Protein AF-A0A1I0B4C1-F1 (afdb_monomer)

Sequence (192 aa):
MSHQWLRAEYLKNSILGYNSIEDYTYQIIWFAFDIHGEHIRSQEDYNRILKLCNYRNLNKMLEKNKEAKELKDIIDTYRFSNEIIYLRDTLANNLKHRGNLRFYGLERPKAGYGEKNELGELVFDSKWIQPVTVDIDETITKLANIHKKALKFVNDVINYIDFFNQFDQEALEDGDLKPTFTKFHKKLNFYK

pLDDT: mean 84.93, std 15.39, range [41.12, 97.88]

Solvent-accessible surface area (backbone atoms only — not comparable to full-atom values): 11501 Å² total; per-residue (Å²): 114,71,67,63,54,51,53,50,53,56,48,52,53,48,46,50,53,61,59,45,49,60,59,54,50,49,47,53,54,38,61,71,50,51,71,76,80,66,86,74,84,48,73,67,47,45,55,57,53,52,72,58,66,42,70,71,54,50,50,59,54,35,72,74,32,79,87,34,47,66,60,47,51,53,49,49,60,50,60,70,28,70,66,46,41,42,44,44,69,52,51,37,41,23,40,72,76,44,72,32,71,38,38,72,92,76,56,80,87,72,86,80,53,72,43,58,48,97,87,66,49,80,76,42,51,44,71,80,61,54,46,58,73,41,52,68,68,63,49,50,54,52,47,57,52,45,49,57,51,50,53,50,46,54,48,54,49,41,60,71,57,40,56,75,76,28,59,49,80,70,80,57,100,68,92,67,88,65,87,50,80,47,79,56,88,70,73,68,72,86,84,121

Mean predicted aligned error: 8.92 Å

Structure (mmCIF, N/CA/C/O backbone):
data_AF-A0A1I0B4C1-F1
#
_entry.id   AF-A0A1I0B4C1-F1
#
loop_
_atom_site.group_PDB
_atom_site.id
_atom_site.type_symbol
_atom_site.label_atom_id
_atom_site.label_alt_id
_atom_site.label_comp_id
_atom_site.label_asym_id
_atom_site.label_entity_id
_atom_site.label_seq_id
_atom_site.pdbx_PDB_ins_code
_atom_site.Cartn_x
_atom_site.Cartn_y
_atom_site.Cartn_z
_atom_site.occupancy
_atom_site.B_iso_or_equiv
_atom_site.auth_seq_id
_atom_site.auth_comp_id
_atom_site.auth_asym_id
_atom_site.auth_atom_id
_atom_site.pdbx_PDB_model_num
ATOM 1 N N . MET A 1 1 ? 15.440 10.160 -25.667 1.00 56.66 1 MET A N 1
ATOM 2 C CA . MET A 1 1 ? 15.897 9.662 -24.348 1.00 56.66 1 MET A CA 1
ATOM 3 C C . MET A 1 1 ? 15.338 10.467 -23.172 1.00 56.66 1 MET A C 1
ATOM 5 O O . MET A 1 1 ? 14.857 9.836 -22.243 1.00 56.66 1 MET A O 1
ATOM 9 N N . SER A 1 2 ? 15.303 11.809 -23.206 1.00 72.12 2 SER A N 1
ATOM 10 C CA . SER A 1 2 ? 14.800 12.634 -22.083 1.00 72.12 2 SER A CA 1
ATOM 11 C C . SER A 1 2 ? 13.345 12.348 -21.669 1.00 72.12 2 SER A C 1
ATOM 13 O O . SER A 1 2 ? 13.061 12.227 -20.483 1.00 72.12 2 SER A O 1
ATOM 15 N N . HIS A 1 3 ? 12.430 12.172 -22.630 1.00 82.19 3 HIS A N 1
ATOM 16 C CA . HIS A 1 3 ? 11.003 11.982 -22.333 1.00 82.19 3 HIS A CA 1
ATOM 17 C C . HIS A 1 3 ? 10.690 10.645 -21.637 1.00 82.19 3 HIS A C 1
ATOM 19 O O . HIS A 1 3 ? 9.908 10.604 -20.695 1.00 82.19 3 HIS A O 1
ATOM 25 N N . GLN A 1 4 ? 11.311 9.539 -22.063 1.00 83.56 4 GLN A N 1
ATOM 26 C CA . GLN A 1 4 ? 11.079 8.227 -21.441 1.00 83.56 4 GLN A CA 1
ATOM 27 C C . GLN A 1 4 ? 11.673 8.141 -20.033 1.00 83.56 4 GLN A C 1
ATOM 29 O O . GLN A 1 4 ? 11.044 7.576 -19.145 1.00 83.56 4 GLN A O 1
ATOM 34 N N . TRP A 1 5 ? 12.847 8.740 -19.820 1.00 88.31 5 TRP A N 1
ATOM 35 C CA . TRP A 1 5 ? 13.440 8.824 -18.490 1.00 88.31 5 TRP A CA 1
ATOM 36 C C . TRP A 1 5 ? 12.549 9.625 -17.533 1.00 88.31 5 TRP A C 1
ATOM 38 O O . TRP A 1 5 ? 12.242 9.162 -16.440 1.00 88.31 5 TRP A O 1
ATOM 48 N N . LEU A 1 6 ? 12.029 10.771 -17.981 1.00 91.31 6 LEU A N 1
ATOM 49 C CA . LEU A 1 6 ? 11.115 11.581 -17.178 1.00 91.31 6 LEU A CA 1
ATOM 50 C C . LEU A 1 6 ? 9.821 10.821 -16.826 1.00 91.31 6 LEU A C 1
ATOM 52 O O . LEU A 1 6 ? 9.374 10.860 -15.682 1.00 91.31 6 LEU A O 1
ATOM 56 N N . ARG A 1 7 ? 9.246 10.074 -17.781 1.00 92.44 7 ARG A N 1
ATOM 57 C CA . ARG A 1 7 ? 8.098 9.183 -17.522 1.00 92.44 7 ARG A CA 1
ATOM 58 C C . ARG A 1 7 ? 8.415 8.146 -16.444 1.00 92.44 7 ARG A C 1
ATOM 60 O O . ARG A 1 7 ? 7.572 7.899 -15.587 1.00 92.44 7 ARG A O 1
ATOM 67 N N . ALA A 1 8 ? 9.612 7.560 -16.475 1.00 91.81 8 ALA A N 1
ATOM 68 C CA . ALA A 1 8 ? 10.049 6.595 -15.475 1.00 91.81 8 ALA A CA 1
ATOM 69 C C . ALA A 1 8 ? 10.153 7.226 -14.076 1.00 91.81 8 ALA A C 1
ATOM 71 O O . ALA A 1 8 ? 9.674 6.633 -13.115 1.00 91.81 8 ALA A O 1
ATOM 72 N N . GLU A 1 9 ? 10.690 8.442 -13.944 1.00 92.31 9 GLU A N 1
ATOM 73 C CA . GLU A 1 9 ? 10.751 9.135 -12.648 1.00 92.31 9 GLU A CA 1
ATOM 74 C C . GLU A 1 9 ? 9.360 9.480 -12.093 1.00 92.31 9 GLU A C 1
ATOM 76 O O . GLU A 1 9 ? 9.070 9.205 -10.926 1.00 92.31 9 GLU A O 1
ATOM 81 N N . TYR A 1 10 ? 8.446 9.991 -12.928 1.00 94.56 10 TYR A N 1
ATOM 82 C CA . TYR A 1 10 ? 7.054 10.201 -12.507 1.00 94.56 10 TYR A CA 1
ATOM 83 C C . TYR A 1 10 ? 6.371 8.896 -12.091 1.00 94.56 10 TYR A C 1
ATOM 85 O O . TYR A 1 10 ? 5.597 8.874 -11.128 1.00 94.56 10 TYR A O 1
ATOM 93 N N . LEU A 1 11 ? 6.677 7.797 -12.781 1.00 95.44 11 LEU A N 1
ATOM 94 C CA . LEU A 1 11 ? 6.159 6.481 -12.447 1.00 95.44 11 LEU A CA 1
ATOM 95 C C . LEU A 1 11 ? 6.672 6.001 -11.081 1.00 95.44 11 LEU A C 1
ATOM 97 O O . LEU A 1 11 ? 5.871 5.542 -10.271 1.00 95.44 11 LEU A O 1
ATOM 101 N N . LYS A 1 12 ? 7.966 6.168 -10.775 1.00 95.00 12 LYS A N 1
ATOM 102 C CA . LYS A 1 12 ? 8.531 5.854 -9.447 1.00 95.00 12 LYS A CA 1
ATOM 103 C C . LYS A 1 12 ? 7.852 6.651 -8.339 1.00 95.00 12 LYS A C 1
ATOM 105 O O . LYS A 1 12 ? 7.441 6.072 -7.336 1.00 95.00 12 LYS A O 1
ATOM 110 N N . ASN A 1 13 ? 7.677 7.956 -8.539 1.00 94.50 13 ASN A N 1
ATOM 111 C CA . ASN A 1 13 ? 6.979 8.809 -7.577 1.00 94.50 13 ASN A CA 1
ATOM 112 C C . ASN A 1 13 ? 5.532 8.355 -7.368 1.00 94.50 13 ASN A C 1
ATOM 114 O O . ASN A 1 13 ? 5.063 8.290 -6.235 1.00 94.50 13 ASN A O 1
ATOM 118 N N . SER A 1 14 ? 4.849 7.965 -8.446 1.00 96.56 14 SER A N 1
ATOM 119 C CA . SER A 1 14 ? 3.491 7.422 -8.367 1.00 96.56 14 SER A CA 1
ATOM 120 C C . SER A 1 14 ? 3.451 6.117 -7.568 1.00 96.56 14 SER A C 1
ATOM 122 O O . SER A 1 14 ? 2.589 5.960 -6.710 1.00 96.56 14 SER A O 1
ATOM 124 N N . ILE A 1 15 ? 4.404 5.203 -7.784 1.00 97.12 15 ILE A N 1
ATOM 125 C CA . ILE A 1 15 ? 4.533 3.951 -7.016 1.00 97.12 15 ILE A CA 1
ATOM 126 C C . ILE A 1 15 ? 4.673 4.245 -5.520 1.00 97.12 15 ILE A C 1
ATOM 128 O O . ILE A 1 15 ? 3.972 3.641 -4.711 1.00 97.12 15 ILE A O 1
ATOM 132 N N . LEU A 1 16 ? 5.555 5.178 -5.150 1.00 95.38 16 LEU A N 1
ATOM 133 C CA . LEU A 1 16 ? 5.749 5.567 -3.754 1.00 95.38 16 LEU A CA 1
ATOM 134 C C . LEU A 1 16 ? 4.484 6.200 -3.166 1.00 95.38 16 LEU A C 1
ATOM 136 O O . LEU A 1 16 ? 4.074 5.814 -2.076 1.00 95.38 16 LEU A O 1
ATOM 140 N N . GLY A 1 17 ? 3.834 7.101 -3.907 1.00 95.94 17 GLY A N 1
ATOM 141 C CA . GLY A 1 17 ? 2.581 7.731 -3.493 1.00 95.94 17 GLY A CA 1
ATOM 142 C C . GLY A 1 17 ? 1.476 6.710 -3.226 1.00 95.94 17 GLY A C 1
ATOM 143 O O . GLY A 1 17 ? 0.895 6.709 -2.144 1.00 95.94 17 GLY A O 1
ATOM 144 N N . TYR A 1 18 ? 1.236 5.786 -4.163 1.00 97.50 18 TYR A N 1
ATOM 145 C CA . TYR A 1 18 ? 0.243 4.723 -3.979 1.00 97.50 18 TYR A CA 1
ATOM 146 C C . TYR A 1 18 ? 0.606 3.772 -2.837 1.00 97.50 18 TYR A C 1
ATOM 148 O O . TYR A 1 18 ? -0.283 3.347 -2.103 1.00 97.50 18 TYR A O 1
ATOM 156 N N . ASN A 1 19 ? 1.893 3.461 -2.645 1.00 96.31 19 ASN A N 1
ATOM 157 C CA . ASN A 1 19 ? 2.324 2.627 -1.525 1.00 96.31 19 ASN A CA 1
ATOM 158 C C . ASN A 1 19 ? 2.025 3.291 -0.169 1.00 96.31 19 ASN A C 1
ATOM 160 O O . ASN A 1 19 ? 1.744 2.586 0.793 1.00 96.31 19 ASN A O 1
ATOM 164 N N . SER A 1 20 ? 2.090 4.620 -0.081 1.00 95.50 20 SER A N 1
ATOM 165 C CA . SER A 1 20 ? 1.845 5.357 1.166 1.00 95.50 20 SER A CA 1
ATOM 166 C C . SER A 1 20 ? 0.363 5.480 1.539 1.00 95.50 20 SER A C 1
ATOM 168 O O . SER A 1 20 ? 0.060 5.736 2.701 1.00 95.50 20 SER A O 1
ATOM 170 N N . ILE A 1 21 ? -0.572 5.280 0.597 1.00 96.81 21 ILE A N 1
ATOM 171 C CA . ILE A 1 21 ? -2.021 5.384 0.870 1.00 96.81 21 ILE A CA 1
ATOM 172 C C . ILE A 1 21 ? -2.447 4.424 1.981 1.00 96.81 21 ILE A C 1
ATOM 174 O O . ILE A 1 21 ? -3.252 4.790 2.836 1.00 96.81 21 ILE A O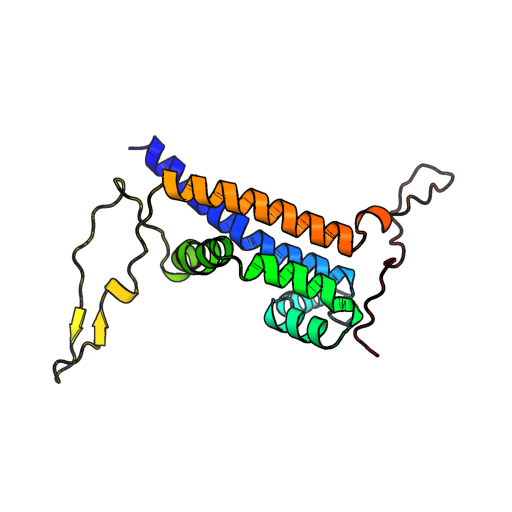 1
ATOM 178 N N . GLU A 1 22 ? -1.907 3.204 1.977 1.00 95.06 22 GLU A N 1
ATOM 179 C CA . GLU A 1 22 ? -2.223 2.199 2.990 1.00 95.06 22 GLU A CA 1
ATOM 180 C C . GLU A 1 22 ? -1.847 2.696 4.395 1.00 95.06 22 GLU A C 1
ATOM 182 O O . GL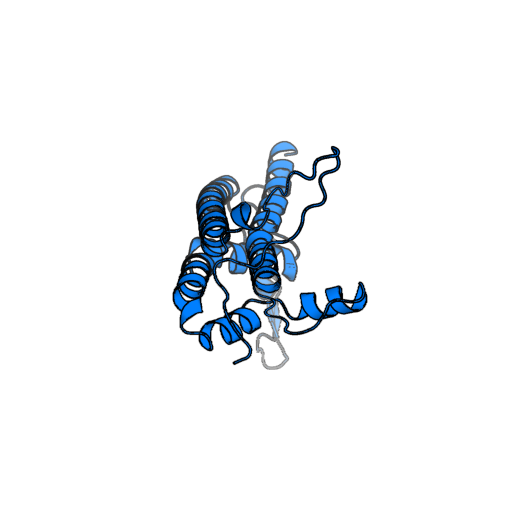U A 1 22 ? -2.687 2.698 5.295 1.00 95.06 22 GLU A O 1
ATOM 187 N N . ASP A 1 23 ? -0.622 3.201 4.555 1.00 94.56 23 ASP A N 1
ATOM 188 C CA . ASP A 1 23 ? -0.120 3.712 5.832 1.00 94.56 23 ASP A CA 1
ATOM 189 C C . ASP A 1 23 ? -0.929 4.923 6.318 1.00 94.56 23 ASP A C 1
ATOM 191 O O . ASP A 1 23 ? -1.296 4.987 7.492 1.00 94.56 23 ASP A O 1
ATOM 195 N N . TYR A 1 24 ? -1.270 5.861 5.427 1.00 95.50 24 TYR A N 1
ATOM 196 C CA . TYR A 1 24 ? -2.119 7.003 5.783 1.00 95.50 24 TYR A CA 1
ATOM 197 C C . TYR A 1 24 ? -3.526 6.573 6.193 1.00 95.50 24 TYR A C 1
ATOM 199 O O . TYR A 1 24 ? -4.076 7.098 7.159 1.00 95.50 24 TYR A O 1
ATOM 207 N N . THR A 1 25 ? -4.097 5.580 5.513 1.00 96.00 25 THR A N 1
ATOM 208 C CA . THR A 1 25 ? -5.426 5.064 5.863 1.00 96.00 25 THR A CA 1
ATOM 209 C C . THR A 1 25 ? -5.405 4.379 7.228 1.00 96.00 25 THR A C 1
ATOM 211 O O . THR A 1 25 ? -6.322 4.566 8.027 1.00 96.00 25 THR A O 1
ATOM 214 N N . TYR A 1 26 ? -4.334 3.650 7.556 1.00 95.50 26 TYR A N 1
ATOM 215 C CA . TYR A 1 26 ? -4.154 3.095 8.897 1.00 95.50 26 TYR A CA 1
ATOM 216 C C . TYR A 1 26 ? -4.054 4.173 9.963 1.00 95.50 26 TYR A C 1
ATOM 218 O O . TYR A 1 26 ? -4.672 4.010 11.007 1.00 95.50 26 TYR A O 1
ATOM 226 N N . GLN A 1 27 ? -3.354 5.277 9.703 1.00 94.19 27 GLN A N 1
ATOM 227 C CA . GLN A 1 27 ? -3.290 6.398 10.643 1.00 94.19 27 GLN A CA 1
ATOM 228 C C . GLN A 1 27 ? -4.672 7.012 10.875 1.00 94.19 27 GLN A C 1
ATOM 230 O O . GLN A 1 27 ? -5.046 7.225 12.026 1.00 94.19 27 GLN A O 1
ATOM 235 N N . ILE A 1 28 ? -5.460 7.219 9.813 1.00 92.50 28 ILE A N 1
ATOM 236 C CA . ILE A 1 28 ? -6.844 7.706 9.925 1.00 92.50 28 ILE A CA 1
ATOM 237 C C . ILE A 1 28 ? -7.650 6.792 10.848 1.00 92.50 28 ILE A C 1
ATOM 239 O O . ILE A 1 28 ? -8.233 7.270 11.811 1.00 92.50 28 ILE A O 1
ATOM 243 N N . ILE A 1 29 ? -7.630 5.479 10.611 1.00 92.88 29 ILE A N 1
ATOM 244 C CA . ILE A 1 29 ? -8.336 4.498 11.450 1.00 92.88 29 ILE A CA 1
ATOM 245 C C . ILE A 1 29 ? -7.824 4.528 12.896 1.00 92.88 29 ILE A C 1
ATOM 247 O O . ILE A 1 29 ? -8.607 4.482 13.844 1.00 92.88 29 ILE A O 1
ATOM 251 N N . TRP A 1 30 ? -6.503 4.588 13.063 1.00 92.56 30 TRP A N 1
ATOM 252 C CA . TRP A 1 30 ? -5.830 4.527 14.354 1.00 92.56 30 TRP A CA 1
ATOM 253 C C . TRP A 1 30 ? -6.247 5.670 15.276 1.00 92.56 30 TRP A C 1
ATOM 255 O O . TRP A 1 30 ? -6.518 5.433 16.453 1.00 92.56 30 TRP A O 1
ATOM 265 N N . PHE A 1 31 ? -6.334 6.885 14.733 1.00 88.94 31 PHE A N 1
ATOM 266 C CA . PHE A 1 31 ? -6.775 8.064 15.475 1.00 88.94 31 PHE A CA 1
ATOM 267 C C . PHE A 1 31 ? -8.299 8.203 15.515 1.00 88.94 31 PHE A C 1
ATOM 269 O O . PHE A 1 31 ? -8.828 8.652 16.522 1.00 88.94 31 PHE A O 1
ATOM 276 N N . ALA A 1 32 ? -9.025 7.758 14.485 1.00 87.62 32 ALA A N 1
ATOM 277 C CA . ALA A 1 32 ? -10.488 7.801 14.476 1.00 87.62 32 ALA A CA 1
ATOM 278 C C . ALA A 1 32 ? -11.124 6.959 15.594 1.00 87.62 32 ALA A C 1
ATOM 280 O O . ALA A 1 32 ? -12.212 7.252 16.064 1.00 87.62 32 ALA A O 1
ATOM 281 N N . PHE A 1 33 ? -10.471 5.894 16.048 1.00 87.38 33 PHE A N 1
ATOM 282 C CA . PHE A 1 33 ? -11.016 5.073 17.134 1.00 87.38 33 PHE A CA 1
ATOM 283 C C . PHE A 1 33 ? -10.172 5.102 18.405 1.00 87.38 33 PHE A C 1
ATOM 285 O O . PHE A 1 33 ? -10.319 4.209 19.240 1.00 87.38 33 PHE A O 1
ATOM 292 N N . ASP A 1 34 ? -9.276 6.087 18.542 1.00 87.31 34 ASP A N 1
ATOM 293 C CA . ASP A 1 34 ? -8.348 6.207 19.672 1.00 87.31 34 ASP A CA 1
ATOM 294 C C . ASP A 1 34 ? -7.636 4.872 19.996 1.00 87.31 34 ASP A C 1
ATOM 296 O O . ASP A 1 34 ? -7.449 4.509 21.159 1.00 87.31 34 ASP A O 1
ATOM 300 N N . ILE A 1 35 ? -7.224 4.108 18.969 1.00 87.88 35 ILE A N 1
ATOM 301 C CA . ILE A 1 35 ? -6.651 2.745 19.103 1.00 87.88 35 ILE A CA 1
ATOM 302 C C . ILE A 1 35 ? -5.340 2.746 19.908 1.00 87.88 35 ILE A C 1
ATOM 304 O O . ILE A 1 35 ? -4.872 1.708 20.379 1.00 87.88 35 ILE A O 1
ATOM 308 N N . HIS A 1 36 ? -4.727 3.915 20.075 1.00 83.69 36 HIS A N 1
ATOM 309 C CA . HIS A 1 36 ? -3.556 4.104 20.921 1.00 83.69 36 HIS A CA 1
ATOM 310 C C . HIS A 1 36 ? -3.872 4.076 22.421 1.00 83.69 36 HIS A C 1
ATOM 312 O O . HIS A 1 36 ? -3.006 3.669 23.189 1.00 83.69 36 HIS A O 1
ATOM 318 N N . GLY A 1 37 ? -5.068 4.492 22.855 1.00 82.94 37 GLY A N 1
ATOM 319 C CA . GLY A 1 37 ? -5.488 4.446 24.267 1.00 82.94 37 GLY A CA 1
ATOM 320 C C . GLY A 1 37 ? -4.758 5.414 25.191 1.00 82.94 37 GLY A C 1
ATOM 321 O O . GLY A 1 37 ? -4.909 5.357 26.408 1.00 82.94 37 GLY A O 1
ATOM 322 N N . GLU A 1 38 ? -3.952 6.297 24.614 1.00 83.62 38 GLU A N 1
ATOM 323 C CA . GLU A 1 38 ? -3.134 7.276 25.319 1.00 83.62 38 GLU A CA 1
ATOM 324 C C . GLU A 1 38 ? -3.549 8.699 24.941 1.00 83.62 38 GLU A C 1
ATOM 326 O O . GLU A 1 38 ? -3.806 8.981 23.776 1.00 83.62 38 GLU A O 1
ATOM 331 N N . HIS A 1 39 ? -3.572 9.632 25.891 1.00 84.75 39 HIS A N 1
ATOM 332 C CA . HIS A 1 39 ? -3.835 11.034 25.563 1.00 84.75 39 HIS A CA 1
ATOM 333 C C . HIS A 1 39 ? -2.618 11.683 24.899 1.00 84.75 39 HIS A C 1
ATOM 335 O O . HIS A 1 39 ? -1.524 11.663 25.456 1.00 84.75 39 HIS A O 1
ATOM 341 N N . ILE A 1 40 ? -2.830 12.321 23.748 1.00 88.06 40 ILE A N 1
ATOM 342 C CA . ILE A 1 40 ? -1.792 13.059 23.023 1.00 88.06 40 ILE A CA 1
ATOM 343 C C . ILE A 1 40 ? -1.679 14.457 23.633 1.00 88.06 40 ILE A C 1
ATOM 345 O O . ILE A 1 40 ? -2.616 15.247 23.527 1.00 88.06 40 ILE A O 1
ATOM 349 N N . ARG A 1 41 ? -0.556 14.766 24.296 1.00 91.44 41 ARG A N 1
ATOM 350 C CA . ARG A 1 41 ? -0.341 16.071 24.955 1.00 91.44 41 ARG A CA 1
ATOM 351 C C . ARG A 1 41 ? 0.805 16.878 24.360 1.00 91.44 41 ARG A C 1
ATOM 353 O O . ARG A 1 41 ? 0.882 18.079 24.600 1.00 91.44 41 ARG A O 1
ATOM 360 N N . SER A 1 42 ? 1.677 16.240 23.587 1.00 92.88 42 SER A N 1
ATOM 361 C CA . SER A 1 42 ? 2.787 16.900 22.908 1.00 92.88 42 SER A CA 1
ATOM 362 C C . SER A 1 42 ? 3.078 16.284 21.538 1.00 92.88 42 SER A C 1
ATOM 364 O O . SER A 1 42 ? 2.525 15.248 21.154 1.00 92.88 42 SER A O 1
ATOM 366 N N . GLN A 1 43 ? 3.980 16.923 20.793 1.00 93.56 43 GLN A N 1
ATOM 367 C CA . GLN A 1 43 ? 4.472 16.399 19.521 1.00 93.56 43 GLN A CA 1
ATOM 368 C C . GLN A 1 43 ? 5.241 15.079 19.705 1.00 93.56 43 GLN A C 1
ATOM 370 O O . GLN A 1 43 ? 5.172 14.190 18.856 1.00 93.56 43 GLN A O 1
ATOM 375 N N . GLU A 1 44 ? 5.959 14.920 20.816 1.00 94.69 44 GLU A N 1
ATOM 376 C CA . GLU A 1 44 ? 6.671 13.691 21.171 1.00 94.69 44 GLU A CA 1
ATOM 377 C C . GLU A 1 44 ? 5.698 12.534 21.409 1.00 94.69 44 GLU A C 1
ATOM 379 O O . GLU A 1 44 ? 5.935 11.436 20.900 1.00 94.69 44 GLU A O 1
ATOM 384 N N . ASP A 1 45 ? 4.585 12.785 22.111 1.00 90.69 45 ASP A N 1
ATOM 385 C CA . ASP A 1 45 ? 3.515 11.799 22.292 1.00 90.69 45 ASP A CA 1
ATOM 386 C C . ASP A 1 45 ? 2.931 11.372 20.952 1.00 90.69 45 ASP A C 1
ATOM 388 O O . ASP A 1 45 ? 2.852 10.175 20.667 1.00 90.69 45 ASP A O 1
ATOM 392 N N . TYR A 1 46 ? 2.592 12.345 20.101 1.00 91.81 46 TYR A N 1
ATOM 393 C CA . TYR A 1 46 ? 2.068 12.080 18.765 1.00 91.81 46 TYR A CA 1
ATOM 394 C C . TYR A 1 46 ? 3.028 11.206 17.950 1.00 91.81 46 TYR A C 1
ATOM 396 O O . TYR A 1 46 ? 2.637 10.158 17.442 1.00 91.81 46 TYR A O 1
ATOM 404 N N . ASN A 1 47 ? 4.309 11.577 17.882 1.00 92.75 47 ASN A N 1
ATOM 405 C CA . ASN A 1 47 ? 5.320 10.833 17.129 1.00 92.75 47 ASN A CA 1
ATOM 406 C C . ASN A 1 47 ? 5.548 9.422 17.684 1.00 92.75 47 ASN A C 1
ATOM 408 O O . ASN A 1 47 ? 5.771 8.479 16.921 1.00 92.75 47 ASN A O 1
ATOM 412 N N . ARG A 1 48 ? 5.520 9.256 19.010 1.00 93.44 48 ARG A N 1
ATOM 413 C CA . ARG A 1 48 ? 5.640 7.947 19.658 1.00 93.44 48 ARG A CA 1
ATOM 414 C C . ARG A 1 48 ? 4.440 7.063 19.327 1.00 93.44 48 ARG A C 1
ATOM 416 O O . ARG A 1 48 ? 4.642 5.912 18.949 1.00 93.44 48 ARG A O 1
ATOM 423 N N . ILE A 1 49 ? 3.225 7.599 19.417 1.00 92.75 49 ILE A N 1
ATOM 424 C CA . ILE A 1 49 ? 1.985 6.894 19.075 1.00 92.75 49 ILE A CA 1
ATOM 425 C C . ILE A 1 49 ? 1.959 6.530 17.588 1.00 92.75 49 ILE A C 1
ATOM 427 O O . ILE A 1 49 ? 1.639 5.396 17.237 1.00 92.75 49 ILE A O 1
ATOM 431 N N . LEU A 1 50 ? 2.381 7.443 16.713 1.00 92.19 50 LEU A N 1
ATOM 432 C CA . LEU A 1 50 ? 2.431 7.217 15.271 1.00 92.19 50 LEU A CA 1
ATOM 433 C C . LEU A 1 50 ? 3.347 6.043 14.899 1.00 92.19 50 LEU A C 1
ATOM 435 O O . LEU A 1 50 ? 3.003 5.247 14.031 1.00 92.19 50 LEU A O 1
ATOM 439 N N . LYS A 1 51 ? 4.478 5.864 15.599 1.00 91.44 51 LYS A N 1
ATOM 440 C CA . LYS A 1 51 ? 5.370 4.703 15.405 1.00 91.44 51 LYS A CA 1
ATOM 441 C C . LYS A 1 51 ? 4.700 3.363 15.733 1.00 91.44 51 LYS A C 1
ATOM 443 O O . LYS A 1 51 ? 5.134 2.327 15.229 1.00 91.44 51 LYS A O 1
ATOM 448 N N . LEU A 1 52 ? 3.663 3.362 16.571 1.00 91.94 52 LEU A N 1
ATOM 449 C CA . LEU A 1 52 ? 2.888 2.161 16.892 1.00 91.94 52 LEU A CA 1
ATOM 450 C C . LEU A 1 52 ? 1.858 1.829 15.805 1.00 91.94 52 LEU A C 1
ATOM 452 O O . LEU A 1 52 ? 1.437 0.674 15.721 1.00 91.94 52 LEU A O 1
ATOM 456 N N . CYS A 1 53 ? 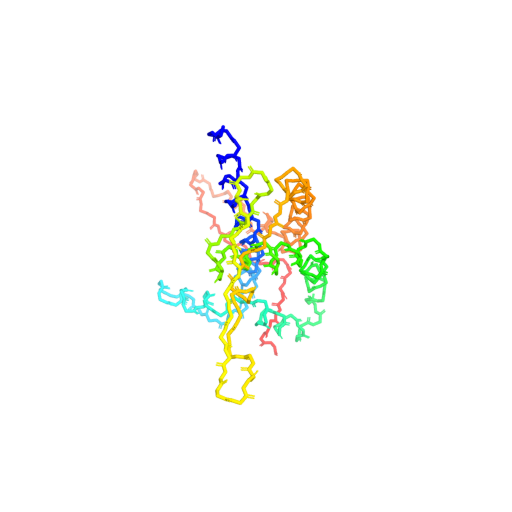1.491 2.794 14.960 1.00 94.06 53 CYS A N 1
ATOM 457 C CA . CYS A 1 53 ? 0.529 2.616 13.882 1.00 94.06 53 CYS A CA 1
ATOM 458 C C . CYS A 1 53 ? 1.153 1.831 12.718 1.00 94.06 53 CYS A C 1
ATOM 460 O O . CYS A 1 53 ? 1.808 2.379 11.835 1.00 94.06 53 CYS A O 1
ATOM 462 N N . ASN A 1 54 ? 0.935 0.520 12.710 1.00 92.62 54 ASN A N 1
ATOM 463 C CA . ASN A 1 54 ? 1.267 -0.364 11.596 1.00 92.62 54 ASN A CA 1
ATOM 464 C C . ASN A 1 54 ? 0.210 -1.467 11.474 1.00 92.62 54 ASN A C 1
ATOM 466 O O . ASN A 1 54 ? -0.498 -1.758 12.441 1.00 92.62 54 ASN A O 1
ATOM 470 N N . TYR A 1 55 ? 0.144 -2.122 10.309 1.00 93.81 55 TYR A N 1
ATOM 471 C CA . TYR A 1 55 ? -0.842 -3.177 10.043 1.00 93.81 55 TYR A CA 1
ATOM 472 C C . TYR A 1 55 ? -0.881 -4.253 11.134 1.00 93.81 55 TYR A C 1
ATOM 474 O O . TYR A 1 55 ? -1.957 -4.652 11.558 1.00 93.81 55 TYR A O 1
ATOM 482 N N . ARG A 1 56 ? 0.276 -4.716 11.625 1.00 94.12 56 ARG A N 1
ATOM 483 C CA . ARG A 1 56 ? 0.330 -5.788 12.630 1.00 94.12 56 ARG A CA 1
ATOM 484 C C . ARG A 1 56 ? -0.360 -5.373 13.929 1.00 94.12 56 ARG A C 1
ATOM 486 O O . ARG A 1 56 ? -1.133 -6.151 14.486 1.00 94.12 56 ARG A O 1
ATOM 493 N N . ASN A 1 57 ? -0.069 -4.169 14.411 1.00 93.94 57 ASN A N 1
ATOM 494 C CA . ASN A 1 57 ? -0.676 -3.641 15.627 1.00 93.94 57 ASN A CA 1
ATOM 495 C C . ASN A 1 57 ? -2.161 -3.334 15.420 1.00 93.94 57 ASN A C 1
ATOM 497 O O . ASN A 1 57 ? -2.968 -3.696 16.272 1.00 93.94 57 ASN A O 1
ATOM 501 N N . LEU A 1 58 ? -2.526 -2.752 14.274 1.00 94.06 58 LEU A N 1
ATOM 502 C CA . LEU A 1 58 ? -3.918 -2.478 13.919 1.00 94.06 58 LEU A CA 1
ATOM 503 C C . LEU A 1 58 ? -4.730 -3.771 13.850 1.00 94.06 58 LEU A C 1
ATOM 505 O O . LEU A 1 58 ? -5.726 -3.900 14.553 1.00 94.06 58 LEU A O 1
ATOM 509 N N . ASN A 1 59 ? -4.255 -4.766 13.104 1.00 94.56 59 ASN A N 1
ATOM 510 C CA . ASN A 1 59 ? -4.904 -6.066 12.978 1.00 94.56 59 ASN A CA 1
ATOM 511 C C . ASN A 1 59 ? -5.119 -6.730 14.345 1.00 94.56 59 ASN A C 1
ATOM 513 O O . ASN A 1 59 ? -6.220 -7.180 14.644 1.00 94.56 59 ASN A O 1
ATOM 517 N N . LYS A 1 60 ? -4.105 -6.707 15.220 1.00 93.44 60 LYS A N 1
ATOM 518 C CA . LYS A 1 60 ? -4.216 -7.245 16.585 1.00 93.44 60 LYS A CA 1
ATOM 519 C C . LYS A 1 60 ? -5.317 -6.560 17.403 1.00 93.44 60 LYS A C 1
ATOM 521 O O . LYS A 1 60 ? -5.942 -7.211 18.238 1.00 93.44 60 LYS A O 1
ATOM 526 N N . MET A 1 61 ? -5.525 -5.258 17.220 1.00 91.88 61 MET A N 1
ATOM 527 C CA . MET A 1 61 ? -6.578 -4.515 17.917 1.00 91.88 61 MET A CA 1
ATOM 528 C C . MET A 1 61 ? -7.956 -4.816 17.322 1.00 91.88 61 MET A C 1
ATOM 530 O O . MET A 1 61 ? -8.891 -5.088 18.072 1.00 91.88 61 MET A O 1
ATOM 534 N N . LEU A 1 62 ? -8.065 -4.864 15.992 1.00 91.69 62 LEU A N 1
ATOM 535 C CA . LEU A 1 62 ? -9.305 -5.200 15.289 1.00 91.69 62 LEU A CA 1
ATOM 536 C C . LEU A 1 62 ? -9.773 -6.633 15.588 1.00 91.69 62 LEU A C 1
ATOM 538 O O . LEU A 1 62 ? -10.951 -6.843 15.842 1.00 91.69 62 LEU A O 1
ATOM 542 N N . GLU A 1 63 ? -8.868 -7.613 15.651 1.00 91.38 63 GLU A N 1
ATOM 543 C CA . GLU A 1 63 ? -9.204 -9.016 15.956 1.00 91.38 63 GLU A CA 1
ATOM 544 C C . GLU A 1 63 ? -9.828 -9.212 17.341 1.00 91.38 63 GLU A C 1
ATOM 546 O O . GLU A 1 63 ? -10.643 -10.113 17.540 1.00 91.38 63 GLU A O 1
ATOM 551 N N . LYS A 1 64 ? -9.467 -8.364 18.307 1.00 88.75 64 LYS A N 1
ATOM 552 C CA . LYS A 1 64 ? -10.030 -8.417 19.661 1.00 88.75 64 LYS A CA 1
ATOM 553 C C . LYS A 1 64 ? -11.455 -7.876 19.731 1.00 88.75 64 LYS A C 1
ATOM 555 O O . LYS A 1 64 ? -12.160 -8.168 20.694 1.00 88.75 64 LYS A O 1
ATOM 560 N N . ASN A 1 65 ? -11.880 -7.096 18.740 1.00 86.25 65 ASN A N 1
ATOM 561 C CA . ASN A 1 65 ? -13.167 -6.425 18.746 1.00 86.25 65 ASN A CA 1
ATOM 562 C C . ASN A 1 65 ? -14.088 -7.005 17.663 1.00 86.25 65 ASN A C 1
ATOM 564 O O . ASN A 1 65 ? -13.912 -6.765 16.473 1.00 86.25 65 ASN A O 1
ATOM 568 N N . LYS A 1 66 ? -15.130 -7.735 18.080 1.00 85.62 66 LYS A N 1
ATOM 569 C CA . LYS A 1 66 ? -16.100 -8.343 17.152 1.00 85.62 66 LYS A CA 1
ATOM 570 C C . LYS A 1 66 ? -16.824 -7.311 16.279 1.00 85.62 66 LYS A C 1
ATOM 572 O O . LYS A 1 66 ? -17.164 -7.625 15.142 1.00 85.62 66 LYS A O 1
ATOM 577 N N . GLU A 1 67 ? -17.036 -6.098 16.785 1.00 85.62 67 GLU A N 1
ATOM 578 C CA . GLU A 1 67 ? -17.685 -5.002 16.049 1.00 85.62 67 GLU A CA 1
ATOM 579 C C . GLU A 1 67 ? -16.773 -4.436 14.945 1.00 85.62 67 GLU A C 1
ATOM 581 O O . GLU A 1 67 ? -17.251 -3.856 13.971 1.00 85.62 67 GLU A O 1
ATOM 586 N N . ALA A 1 68 ? -15.461 -4.668 15.051 1.00 90.50 68 ALA A N 1
ATOM 587 C CA . ALA A 1 68 ? -14.460 -4.225 14.087 1.00 90.50 68 ALA A CA 1
ATOM 588 C C . ALA A 1 68 ? -14.270 -5.195 12.907 1.00 90.50 68 ALA A C 1
ATOM 590 O O . ALA A 1 68 ? -13.423 -4.956 12.045 1.00 90.50 68 ALA A O 1
ATOM 591 N N . LYS A 1 69 ? -15.046 -6.288 12.847 1.00 92.38 69 LYS A N 1
ATOM 592 C CA . LYS A 1 69 ? -14.916 -7.315 11.803 1.00 92.38 69 LYS A CA 1
ATOM 593 C C . LYS A 1 69 ? -15.066 -6.736 10.394 1.00 92.38 69 LYS A C 1
ATOM 595 O O . LYS A 1 69 ? -14.236 -7.010 9.542 1.00 92.38 69 LYS A O 1
ATOM 600 N N . GLU A 1 70 ? -16.081 -5.904 10.174 1.00 93.69 70 GLU A N 1
ATOM 601 C CA . GLU A 1 70 ? -16.331 -5.267 8.874 1.00 93.69 70 GLU A CA 1
ATOM 602 C C . GLU A 1 70 ? -15.145 -4.391 8.433 1.00 93.69 70 GLU A C 1
ATOM 604 O O . GLU A 1 70 ? -14.680 -4.500 7.302 1.00 93.69 70 GLU A O 1
ATOM 609 N N . LEU A 1 71 ? -14.585 -3.588 9.343 1.00 94.56 71 LEU A N 1
ATOM 610 C CA . LEU A 1 71 ? -13.402 -2.770 9.063 1.00 94.56 71 LEU A CA 1
ATOM 611 C C . LEU A 1 71 ? -12.168 -3.620 8.745 1.00 94.56 71 LEU A C 1
ATOM 613 O O . LEU A 1 71 ? -11.414 -3.305 7.825 1.00 94.56 71 LEU A O 1
ATOM 617 N N . LYS A 1 72 ? -11.968 -4.714 9.485 1.00 95.19 72 LYS A N 1
ATOM 618 C CA . LYS A 1 72 ? -10.896 -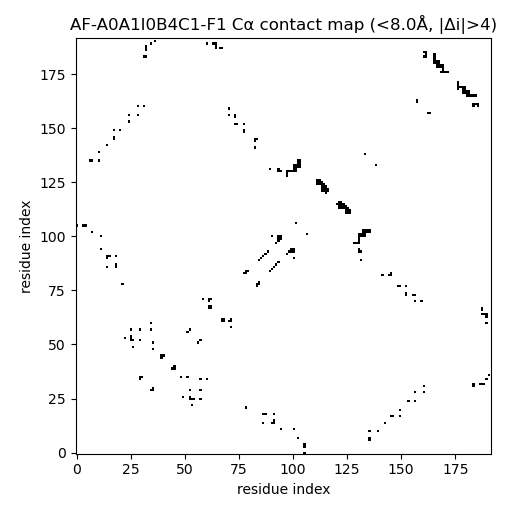5.673 9.208 1.00 95.19 72 LYS A CA 1
ATOM 619 C C . LYS A 1 72 ? -11.057 -6.286 7.816 1.00 95.19 72 LYS A C 1
ATOM 621 O O . LYS A 1 72 ? -10.085 -6.338 7.069 1.00 95.19 72 LYS A O 1
ATOM 626 N N . ASP A 1 73 ? -12.272 -6.687 7.451 1.00 96.25 73 ASP A N 1
ATOM 627 C CA . ASP A 1 73 ? -12.565 -7.270 6.141 1.00 96.25 73 ASP A CA 1
ATOM 628 C C . ASP A 1 73 ? -12.299 -6.258 5.005 1.00 96.25 73 ASP A C 1
ATOM 630 O O . ASP A 1 73 ? -11.722 -6.630 3.979 1.00 96.25 73 ASP A O 1
ATOM 634 N N . ILE A 1 74 ? -12.626 -4.970 5.197 1.00 97.06 74 ILE A N 1
ATOM 635 C CA . ILE A 1 74 ? -12.287 -3.881 4.257 1.00 97.06 74 ILE A CA 1
ATOM 636 C C . ILE A 1 74 ? -10.765 -3.778 4.060 1.00 97.06 74 ILE A C 1
ATOM 638 O O . ILE A 1 74 ? -10.287 -3.759 2.921 1.00 97.06 74 ILE A O 1
ATOM 642 N N . ILE A 1 75 ? -10.000 -3.745 5.157 1.00 97.25 75 ILE A N 1
ATOM 643 C CA . ILE A 1 75 ? -8.532 -3.652 5.127 1.00 97.25 75 ILE A CA 1
ATOM 644 C C . ILE A 1 75 ? -7.918 -4.862 4.426 1.00 97.25 75 ILE A C 1
ATOM 646 O O . ILE A 1 75 ? -7.110 -4.703 3.509 1.00 97.25 75 ILE A O 1
ATOM 650 N N . ASP A 1 76 ? -8.300 -6.069 4.836 1.00 96.44 76 ASP A N 1
ATOM 651 C CA . ASP A 1 76 ? -7.711 -7.305 4.330 1.00 96.44 76 ASP A CA 1
ATOM 652 C C . ASP A 1 76 ? -8.025 -7.501 2.841 1.00 96.44 76 ASP A C 1
ATOM 654 O O . ASP A 1 76 ? -7.141 -7.879 2.068 1.00 96.44 76 ASP A O 1
ATOM 658 N N . THR A 1 77 ? -9.243 -7.153 2.407 1.00 97.38 77 THR A N 1
ATOM 659 C CA . THR A 1 77 ? -9.639 -7.199 0.989 1.00 97.38 77 THR A CA 1
ATOM 660 C C . THR A 1 77 ? -8.738 -6.322 0.119 1.00 97.38 77 THR A C 1
ATOM 662 O O . THR A 1 77 ? -8.376 -6.710 -0.994 1.00 97.38 77 THR A O 1
ATOM 665 N N . TYR A 1 78 ? -8.352 -5.142 0.609 1.00 97.62 78 TYR A N 1
ATOM 666 C CA . TYR A 1 78 ? -7.424 -4.267 -0.100 1.00 97.62 78 TYR A CA 1
ATOM 667 C C . TYR A 1 78 ? -5.986 -4.796 -0.031 1.00 97.62 78 TYR A C 1
ATOM 669 O O . TYR A 1 78 ? -5.372 -5.064 -1.071 1.00 97.62 78 TYR A O 1
ATOM 677 N N . ARG A 1 79 ? -5.464 -4.994 1.186 1.00 96.19 79 ARG A N 1
ATOM 678 C CA . ARG A 1 79 ? -4.060 -5.332 1.469 1.00 96.19 79 ARG A CA 1
ATOM 679 C C . ARG A 1 79 ? -3.598 -6.624 0.804 1.00 96.19 79 ARG A C 1
ATOM 681 O O . ARG A 1 79 ? -2.445 -6.707 0.370 1.00 96.19 79 ARG A O 1
ATOM 688 N N . PHE A 1 80 ? -4.467 -7.631 0.770 1.00 96.88 80 PHE A N 1
ATOM 689 C CA . PHE A 1 80 ? -4.156 -8.952 0.227 1.00 96.88 80 PHE A CA 1
ATOM 690 C C . PHE A 1 80 ? -4.601 -9.131 -1.225 1.00 96.88 80 PHE A C 1
ATOM 692 O O . PHE A 1 80 ? -4.476 -10.223 -1.774 1.00 96.88 80 PHE A O 1
ATOM 699 N N . SER A 1 81 ? -5.078 -8.072 -1.883 1.00 96.88 81 SER A N 1
ATOM 700 C CA . SER A 1 81 ? -5.305 -8.134 -3.323 1.00 96.88 81 SER A CA 1
ATOM 701 C C . SER A 1 81 ? -3.978 -8.237 -4.084 1.00 96.88 81 SER A C 1
ATOM 703 O O . SER A 1 81 ? -2.982 -7.598 -3.733 1.00 96.88 81 SER A O 1
ATOM 705 N N . ASN A 1 82 ? -3.968 -9.038 -5.151 1.00 96.50 82 ASN A N 1
ATOM 706 C CA . ASN A 1 82 ? -2.758 -9.353 -5.918 1.00 96.50 82 ASN A CA 1
ATOM 707 C C . ASN A 1 82 ? -2.025 -8.100 -6.421 1.00 96.50 82 ASN A C 1
ATOM 709 O O . ASN A 1 82 ? -0.798 -8.052 -6.430 1.00 96.50 82 ASN A O 1
ATOM 713 N N . GLU A 1 83 ? -2.761 -7.068 -6.823 1.00 95.00 83 GLU A N 1
ATOM 714 C CA . GLU A 1 83 ? -2.198 -5.823 -7.340 1.00 95.00 83 GLU A CA 1
ATOM 715 C C . GLU A 1 83 ? -1.536 -4.985 -6.241 1.00 95.00 83 GLU A C 1
ATOM 717 O O . GLU A 1 83 ? -0.508 -4.357 -6.492 1.00 95.00 83 GLU A O 1
ATOM 722 N N . ILE A 1 84 ? -2.080 -5.005 -5.022 1.00 97.31 84 ILE A N 1
ATOM 723 C CA . ILE A 1 84 ? -1.502 -4.301 -3.870 1.00 97.31 84 ILE A CA 1
ATOM 724 C C . ILE A 1 84 ? -0.284 -5.051 -3.331 1.00 97.31 84 ILE A C 1
ATOM 726 O O . ILE A 1 84 ? 0.731 -4.427 -3.021 1.00 97.31 84 ILE A O 1
ATOM 730 N N . ILE A 1 85 ? -0.331 -6.386 -3.318 1.00 96.81 85 ILE A N 1
ATOM 731 C CA . ILE A 1 85 ? 0.844 -7.226 -3.054 1.00 96.81 85 ILE A CA 1
ATOM 732 C C . ILE A 1 85 ? 1.947 -6.910 -4.071 1.00 96.81 85 ILE A C 1
ATOM 734 O O . ILE A 1 85 ? 3.081 -6.644 -3.681 1.00 96.81 85 ILE A O 1
ATOM 738 N N . TYR A 1 86 ? 1.624 -6.855 -5.366 1.00 95.81 86 TYR A N 1
ATOM 739 C CA . TYR A 1 86 ? 2.590 -6.502 -6.407 1.00 95.81 86 TYR A CA 1
ATOM 740 C C . TYR A 1 86 ? 3.176 -5.095 -6.211 1.00 95.81 86 TYR A C 1
ATOM 742 O O . TYR A 1 86 ? 4.396 -4.921 -6.267 1.00 95.81 86 TYR A O 1
ATOM 750 N N . LEU A 1 87 ? 2.335 -4.094 -5.927 1.00 97.12 87 LEU A N 1
ATOM 751 C CA . LEU A 1 87 ? 2.781 -2.731 -5.629 1.00 97.12 87 LEU A CA 1
ATOM 752 C C . LEU A 1 87 ? 3.791 -2.705 -4.480 1.00 97.12 87 LEU A C 1
ATOM 754 O O . LEU A 1 87 ? 4.868 -2.131 -4.630 1.00 97.12 87 LEU A O 1
ATOM 758 N N . ARG A 1 88 ? 3.447 -3.316 -3.345 1.00 95.19 88 ARG A N 1
ATOM 759 C CA . ARG A 1 88 ? 4.261 -3.279 -2.129 1.00 95.19 88 ARG A CA 1
ATOM 760 C C . ARG A 1 88 ? 5.530 -4.107 -2.292 1.00 95.19 88 ARG A C 1
ATOM 762 O O . ARG A 1 88 ? 6.639 -3.592 -2.154 1.00 95.19 88 ARG A O 1
ATOM 769 N N . ASP A 1 89 ? 5.361 -5.383 -2.620 1.00 92.69 89 ASP A N 1
ATOM 770 C CA . ASP A 1 89 ? 6.419 -6.382 -2.498 1.00 92.69 89 ASP A CA 1
ATOM 771 C C . ASP A 1 89 ? 7.345 -6.390 -3.713 1.00 92.69 89 ASP A C 1
ATOM 773 O O . ASP A 1 89 ? 8.538 -6.664 -3.577 1.00 92.69 89 ASP A O 1
ATOM 777 N N . THR A 1 90 ? 6.828 -6.024 -4.891 1.00 92.25 90 THR A N 1
ATOM 778 C CA . THR A 1 90 ? 7.638 -5.927 -6.110 1.00 92.25 90 THR A CA 1
ATOM 779 C C . THR A 1 90 ? 8.086 -4.496 -6.366 1.00 92.25 90 THR A C 1
ATOM 781 O O . THR A 1 90 ? 9.285 -4.246 -6.419 1.00 92.25 90 THR A O 1
ATOM 784 N N . LEU A 1 91 ? 7.178 -3.530 -6.506 1.00 95.06 91 LEU A N 1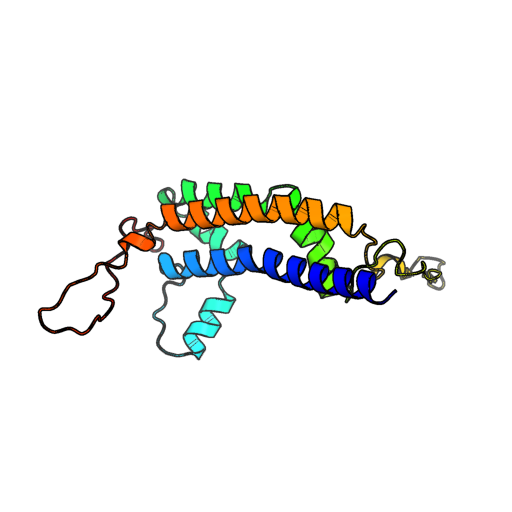
ATOM 785 C CA . LEU A 1 91 ? 7.573 -2.196 -6.972 1.00 95.06 91 LEU A CA 1
ATOM 786 C C . LEU A 1 91 ? 8.221 -1.348 -5.866 1.00 95.06 91 LEU A C 1
ATOM 788 O O . LEU A 1 91 ? 9.380 -0.945 -5.981 1.00 95.06 91 LEU A O 1
ATOM 792 N N . ALA A 1 92 ? 7.493 -1.091 -4.780 1.00 94.56 92 ALA A N 1
ATOM 793 C CA . ALA A 1 92 ? 7.922 -0.182 -3.723 1.00 94.56 92 ALA A CA 1
ATOM 794 C C . ALA A 1 92 ? 9.118 -0.730 -2.935 1.00 94.56 92 ALA A C 1
ATOM 796 O O . ALA A 1 92 ? 10.064 0.011 -2.674 1.00 94.56 92 ALA A O 1
ATOM 797 N N . ASN A 1 93 ? 9.129 -2.024 -2.605 1.00 91.38 93 ASN A N 1
ATOM 798 C CA . ASN A 1 93 ? 10.267 -2.645 -1.926 1.00 91.38 93 ASN A CA 1
ATOM 799 C C . ASN A 1 93 ? 11.548 -2.605 -2.772 1.00 91.38 93 ASN A C 1
ATOM 801 O O . ASN A 1 93 ? 12.619 -2.357 -2.218 1.00 91.38 93 ASN A O 1
ATOM 805 N N . ASN A 1 94 ? 11.468 -2.784 -4.099 1.00 91.00 94 ASN A N 1
ATOM 806 C CA . ASN A 1 94 ? 12.649 -2.627 -4.958 1.00 91.00 94 ASN A CA 1
ATOM 807 C C . ASN A 1 94 ? 13.142 -1.169 -4.962 1.00 91.00 94 ASN A C 1
ATOM 809 O O . ASN A 1 94 ? 14.344 -0.948 -4.817 1.00 91.00 94 ASN A O 1
ATOM 813 N N . LEU A 1 95 ? 12.242 -0.179 -5.014 1.00 91.25 95 LEU A N 1
ATOM 814 C CA . LEU A 1 95 ? 12.629 1.234 -4.901 1.00 91.25 95 LEU A CA 1
ATOM 815 C C . LEU A 1 95 ? 13.297 1.556 -3.556 1.00 91.25 95 LEU A C 1
ATOM 817 O O . LEU A 1 95 ? 14.333 2.216 -3.536 1.00 91.25 95 LEU A O 1
ATOM 821 N N . LYS A 1 96 ? 12.739 1.070 -2.440 1.00 86.00 96 LYS A N 1
ATOM 822 C CA . LYS A 1 96 ? 13.227 1.370 -1.082 1.00 86.00 96 LYS A CA 1
ATOM 823 C C . LYS A 1 96 ? 14.528 0.646 -0.736 1.00 86.00 96 LYS A C 1
ATOM 825 O O . LYS A 1 96 ? 15.425 1.251 -0.163 1.00 86.00 96 LYS A O 1
ATOM 830 N N . HIS A 1 97 ? 14.624 -0.647 -1.047 1.00 82.56 97 HIS A N 1
ATOM 831 C CA . HIS A 1 97 ? 15.717 -1.502 -0.563 1.00 82.56 97 HIS A CA 1
ATOM 832 C C . HIS A 1 97 ? 16.795 -1.775 -1.607 1.00 82.56 97 HIS A C 1
ATOM 834 O O . HIS A 1 97 ? 17.930 -2.065 -1.242 1.00 82.56 97 HIS A O 1
ATOM 840 N N . ARG A 1 98 ? 16.463 -1.683 -2.900 1.00 79.81 98 ARG A N 1
ATOM 841 C CA . ARG A 1 98 ? 17.422 -1.875 -4.003 1.00 79.81 98 ARG A CA 1
ATOM 842 C C . ARG A 1 98 ? 17.753 -0.575 -4.732 1.00 79.81 98 ARG A C 1
ATOM 844 O O . ARG A 1 98 ? 18.469 -0.591 -5.730 1.00 79.81 98 ARG A O 1
ATOM 851 N N . GLY A 1 99 ? 17.232 0.544 -4.229 1.00 73.25 99 GLY A N 1
ATOM 852 C CA . GLY A 1 99 ? 17.544 1.900 -4.668 1.00 73.25 99 GLY A CA 1
ATOM 853 C C . GLY A 1 99 ? 17.021 2.281 -6.052 1.00 73.25 99 GLY A C 1
ATOM 854 O O . GLY A 1 99 ? 17.250 3.414 -6.466 1.00 73.25 99 GLY A O 1
ATOM 855 N N . ASN A 1 100 ? 16.356 1.379 -6.791 1.00 81.56 100 ASN A N 1
ATOM 856 C CA . ASN A 1 100 ? 15.767 1.701 -8.092 1.00 81.56 100 ASN A CA 1
ATOM 857 C C . ASN A 1 100 ? 14.810 0.610 -8.628 1.00 81.56 100 ASN A C 1
ATOM 859 O O . ASN A 1 100 ? 14.690 -0.475 -8.064 1.00 81.56 100 ASN A O 1
ATOM 863 N N . LEU A 1 101 ? 14.175 0.899 -9.766 1.00 88.62 101 LEU A N 1
ATOM 864 C CA . LEU A 1 101 ? 13.612 -0.063 -10.719 1.00 88.62 101 LEU A CA 1
ATOM 865 C C . LEU A 1 101 ? 14.373 0.072 -12.038 1.00 88.62 101 LEU A C 1
ATOM 867 O O . LEU A 1 101 ? 14.740 1.186 -12.412 1.00 88.62 101 LEU A O 1
ATOM 871 N N . ARG A 1 102 ? 14.570 -1.036 -12.756 1.00 88.06 102 ARG A N 1
ATOM 872 C CA . ARG A 1 102 ? 15.043 -0.977 -14.143 1.00 88.06 102 ARG A CA 1
ATOM 873 C C . ARG A 1 102 ? 13.846 -0.891 -15.080 1.00 88.06 102 ARG A C 1
ATOM 875 O O . ARG A 1 102 ? 12.824 -1.527 -14.835 1.00 88.06 102 ARG A O 1
ATOM 882 N N . PHE A 1 103 ? 13.988 -0.172 -16.186 1.00 89.75 103 PHE A N 1
ATOM 883 C CA . PHE A 1 103 ? 12.943 -0.083 -17.206 1.00 89.75 103 PHE A CA 1
ATOM 884 C C . PHE A 1 103 ? 13.430 -0.637 -18.536 1.00 89.75 103 PHE A C 1
ATOM 886 O O . PHE A 1 103 ? 14.541 -0.316 -18.980 1.00 89.75 103 PHE A O 1
ATOM 893 N N . TYR A 1 104 ? 12.592 -1.452 -19.181 1.00 86.50 104 TYR A N 1
ATOM 894 C CA . TYR A 1 104 ? 12.879 -1.951 -20.523 1.00 86.50 104 TYR A CA 1
ATOM 895 C C . TYR A 1 104 ? 13.164 -0.784 -21.479 1.00 86.50 104 TYR A C 1
ATOM 897 O O . TYR A 1 104 ? 12.459 0.223 -21.498 1.00 86.50 104 TYR A O 1
ATOM 905 N N . GLY A 1 105 ? 14.251 -0.901 -22.243 1.00 82.69 105 GLY A N 1
ATOM 906 C CA . GLY A 1 105 ? 14.673 0.110 -23.216 1.00 82.69 105 GLY A CA 1
ATOM 907 C C . GLY A 1 105 ? 15.424 1.323 -22.648 1.00 82.69 105 GLY A C 1
ATOM 908 O O . GLY A 1 105 ? 16.023 2.055 -23.432 1.00 82.69 105 GLY A O 1
ATOM 909 N N . LEU A 1 106 ? 15.460 1.525 -21.324 1.00 83.50 106 LEU A N 1
ATOM 910 C CA . LEU A 1 106 ? 16.221 2.620 -20.696 1.00 83.50 106 LEU A CA 1
ATOM 911 C C . LEU A 1 106 ? 17.556 2.171 -20.107 1.00 83.50 106 LEU A C 1
ATOM 913 O O . LEU A 1 106 ? 18.533 2.917 -20.147 1.00 83.50 106 LEU A O 1
ATOM 917 N N . GLU A 1 107 ? 17.613 0.953 -19.575 1.00 78.00 107 GLU A N 1
ATOM 918 C CA . GLU A 1 107 ? 18.805 0.432 -18.915 1.00 78.00 107 GLU A CA 1
ATOM 919 C C . GLU A 1 107 ? 19.307 -0.832 -19.612 1.00 78.00 107 GLU A C 1
ATOM 921 O O . GLU A 1 107 ? 18.532 -1.719 -19.975 1.00 78.00 107 GLU A O 1
ATOM 926 N N . ARG A 1 108 ? 20.628 -0.933 -19.794 1.00 71.12 108 ARG A N 1
ATOM 927 C CA . ARG A 1 108 ? 21.253 -2.166 -20.286 1.00 71.12 108 ARG A CA 1
ATOM 928 C C . ARG A 1 108 ? 21.456 -3.137 -19.120 1.00 71.12 108 ARG A C 1
ATOM 930 O O . ARG A 1 108 ? 21.909 -2.698 -18.058 1.00 71.12 108 ARG A O 1
ATOM 937 N N . PRO A 1 109 ? 21.190 -4.444 -19.296 1.00 66.19 109 PRO A N 1
ATOM 938 C CA . PRO A 1 109 ? 21.541 -5.441 -18.294 1.00 66.19 109 PRO A CA 1
ATOM 939 C C . PRO A 1 109 ? 23.043 -5.359 -18.004 1.00 66.19 109 PRO A C 1
ATOM 941 O O . PRO A 1 109 ? 23.860 -5.444 -18.920 1.00 66.19 109 PRO A O 1
ATOM 944 N N . LYS A 1 110 ? 23.415 -5.164 -16.737 1.00 67.50 110 LYS A N 1
ATOM 945 C CA . LYS A 1 110 ? 24.818 -5.268 -16.317 1.00 67.50 110 LYS A CA 1
ATOM 946 C C . LYS A 1 110 ? 25.175 -6.745 -16.162 1.00 67.50 110 LYS A C 1
ATOM 948 O O . LYS A 1 110 ? 24.350 -7.518 -15.673 1.00 67.50 110 LYS A O 1
ATOM 953 N N . ALA A 1 111 ? 26.392 -7.121 -16.558 1.00 69.81 111 ALA A N 1
ATOM 954 C CA . ALA A 1 111 ? 26.925 -8.446 -16.263 1.00 69.81 111 ALA A CA 1
ATOM 955 C C . ALA A 1 111 ? 26.859 -8.695 -14.746 1.00 69.81 111 ALA A C 1
ATOM 957 O O . ALA A 1 111 ? 27.165 -7.802 -13.952 1.00 69.81 111 ALA A O 1
ATOM 958 N N . GLY A 1 112 ? 26.386 -9.878 -14.356 1.00 75.25 112 GLY A N 1
ATOM 959 C CA . GLY A 1 112 ? 26.331 -10.272 -12.954 1.00 75.25 112 GLY A CA 1
ATOM 960 C C . GLY A 1 112 ? 27.725 -10.564 -12.399 1.00 75.25 112 GLY A C 1
ATOM 961 O O . GLY A 1 112 ? 28.647 -10.884 -13.142 1.00 75.25 112 GLY A O 1
ATOM 962 N N . TYR A 1 113 ? 27.848 -10.478 -11.083 1.00 85.00 113 TYR A N 1
ATOM 963 C CA . TYR A 1 113 ? 29.018 -10.868 -10.306 1.00 85.00 113 TYR A CA 1
ATOM 964 C C . TYR A 1 113 ? 28.588 -11.862 -9.225 1.00 85.00 113 TYR A C 1
ATOM 966 O O . TYR A 1 113 ? 27.488 -11.732 -8.687 1.00 85.00 113 TYR A O 1
ATOM 974 N N . GLY A 1 114 ? 29.426 -12.846 -8.917 1.00 89.88 114 GLY A N 1
ATOM 975 C CA . GLY A 1 114 ? 29.176 -13.789 -7.836 1.00 89.88 114 GLY A CA 1
ATOM 976 C C . GLY A 1 114 ? 30.481 -14.240 -7.199 1.00 89.88 114 GLY A C 1
ATOM 977 O O . GLY A 1 114 ? 31.477 -14.422 -7.897 1.00 89.88 114 GLY A O 1
ATOM 978 N N . GLU A 1 115 ? 30.461 -14.410 -5.884 1.00 91.31 115 GLU A N 1
ATOM 979 C CA . GLU A 1 115 ? 31.605 -14.843 -5.086 1.00 91.31 115 GLU A CA 1
ATOM 980 C C . GLU A 1 115 ? 31.340 -16.227 -4.520 1.00 91.31 115 GLU A C 1
ATOM 982 O O . GLU A 1 115 ? 30.225 -16.545 -4.091 1.00 91.31 115 GLU A O 1
ATOM 987 N N . LYS A 1 116 ? 32.386 -17.047 -4.504 1.00 95.62 116 LYS A N 1
ATOM 988 C CA . LYS A 1 116 ? 32.377 -18.357 -3.867 1.00 95.62 116 LYS A CA 1
ATOM 989 C C . LYS A 1 116 ? 33.406 -18.383 -2.747 1.00 95.62 116 LYS A C 1
ATOM 991 O O . LYS A 1 116 ? 34.451 -17.750 -2.875 1.00 95.62 116 LYS A O 1
ATOM 996 N N . ASN A 1 117 ? 33.116 -19.106 -1.670 1.00 93.81 117 ASN A N 1
ATOM 997 C CA . ASN A 1 117 ? 34.111 -19.390 -0.639 1.00 93.81 117 ASN A CA 1
ATOM 998 C C . ASN A 1 117 ? 35.142 -20.427 -1.128 1.00 93.81 117 ASN A C 1
ATOM 1000 O O . ASN A 1 117 ? 35.039 -20.963 -2.234 1.00 93.81 117 ASN A O 1
ATOM 1004 N N . GLU A 1 118 ? 36.126 -20.735 -0.282 1.00 92.19 118 GLU A N 1
ATOM 1005 C CA . GLU A 1 118 ? 37.176 -21.731 -0.552 1.00 92.19 118 GLU A CA 1
ATOM 1006 C C . GLU A 1 118 ? 36.626 -23.153 -0.784 1.00 92.19 118 GLU A C 1
ATOM 1008 O O . GLU A 1 118 ? 37.258 -23.956 -1.467 1.00 92.19 118 GLU A O 1
ATOM 1013 N N . LEU A 1 119 ? 35.422 -23.449 -0.276 1.00 93.25 119 LEU A N 1
ATOM 1014 C CA . LEU A 1 119 ? 34.702 -24.713 -0.481 1.00 93.25 119 LEU A CA 1
ATOM 1015 C C . LEU A 1 119 ? 33.890 -24.735 -1.791 1.00 93.25 119 LEU A C 1
ATOM 1017 O O . LEU A 1 119 ? 33.265 -25.741 -2.123 1.00 93.25 119 LEU A O 1
ATOM 1021 N N . GLY A 1 120 ? 33.889 -23.638 -2.553 1.00 89.06 120 GLY A N 1
ATOM 1022 C CA . GLY A 1 120 ? 33.144 -23.499 -3.803 1.00 89.06 120 GLY A CA 1
ATOM 1023 C C . GLY A 1 120 ? 31.658 -23.158 -3.633 1.00 89.06 120 GLY A C 1
ATOM 1024 O O . GLY A 1 120 ? 30.927 -23.134 -4.630 1.00 89.06 120 GLY A O 1
ATOM 1025 N N . GLU A 1 121 ? 31.205 -22.867 -2.415 1.00 92.75 121 GLU A N 1
ATOM 1026 C CA . GLU A 1 121 ? 29.831 -22.475 -2.103 1.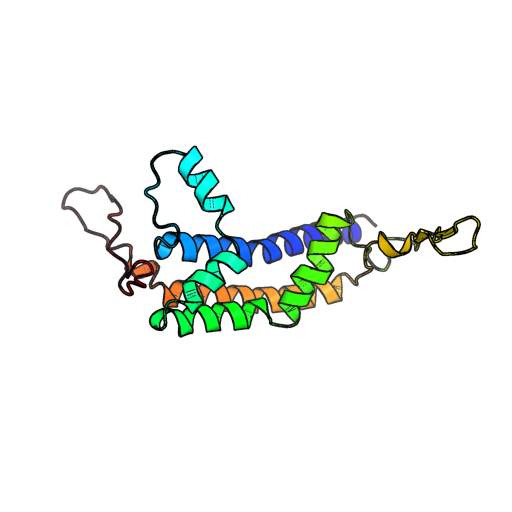00 92.75 121 GLU A CA 1
ATOM 1027 C C . GLU A 1 121 ? 29.609 -20.996 -2.416 1.00 92.75 121 GLU A C 1
ATOM 1029 O O . GLU A 1 121 ? 30.462 -20.150 -2.147 1.00 92.75 121 GLU A O 1
ATOM 1034 N N . LEU A 1 122 ? 28.449 -20.675 -2.987 1.00 91.62 122 LEU A N 1
ATOM 1035 C CA . LEU A 1 122 ? 28.076 -19.310 -3.349 1.00 91.62 122 LEU A CA 1
ATOM 1036 C C . LEU A 1 122 ? 27.839 -18.472 -2.084 1.00 91.62 122 LEU A C 1
ATOM 1038 O O . LEU A 1 122 ? 26.849 -18.678 -1.386 1.00 91.62 122 LEU A O 1
ATOM 1042 N N . VAL A 1 123 ? 28.721 -17.508 -1.818 1.00 93.81 123 VAL A N 1
ATOM 1043 C CA . VAL A 1 123 ? 28.595 -16.574 -0.683 1.00 93.81 123 VAL A CA 1
ATOM 1044 C C . VAL A 1 123 ? 27.961 -15.248 -1.085 1.00 93.81 123 VAL A C 1
ATOM 1046 O O . VAL A 1 123 ? 27.347 -14.583 -0.255 1.00 93.81 123 VAL A O 1
ATOM 1049 N N . PHE A 1 124 ? 28.049 -14.883 -2.364 1.00 91.31 124 PHE A N 1
ATOM 1050 C CA . PHE A 1 124 ? 27.398 -13.695 -2.898 1.00 91.31 124 PHE A CA 1
ATOM 1051 C C . PHE A 1 124 ? 26.962 -13.908 -4.345 1.00 91.31 124 PHE A C 1
ATOM 1053 O O . PHE A 1 124 ? 27.719 -14.436 -5.155 1.00 91.31 124 PHE A O 1
ATOM 1060 N N . ASP A 1 125 ? 25.772 -13.424 -4.697 1.00 88.00 125 ASP A N 1
ATOM 1061 C CA . ASP A 1 125 ? 25.356 -13.233 -6.086 1.00 88.00 125 ASP A CA 1
ATOM 1062 C C . ASP A 1 125 ? 24.728 -11.849 -6.236 1.00 88.00 125 ASP A C 1
ATOM 1064 O O . ASP A 1 125 ? 23.741 -11.500 -5.587 1.00 88.00 125 ASP A O 1
ATOM 1068 N N . SER A 1 126 ? 25.278 -11.058 -7.153 1.00 85.06 126 SER A N 1
ATOM 1069 C CA . SER A 1 126 ? 24.765 -9.742 -7.523 1.00 85.06 126 SER A CA 1
ATOM 1070 C C . SER A 1 126 ? 23.271 -9.759 -7.859 1.00 85.06 126 SER A C 1
ATOM 1072 O O . SER A 1 126 ? 22.597 -8.757 -7.637 1.00 85.06 126 SER A O 1
ATOM 1074 N N . LYS A 1 127 ? 22.713 -10.875 -8.348 1.00 81.62 127 LYS A N 1
ATOM 1075 C CA . LYS A 1 127 ? 21.274 -11.027 -8.616 1.00 81.62 127 LYS A CA 1
ATOM 1076 C C . LYS A 1 127 ? 20.413 -10.794 -7.376 1.00 81.62 127 LYS A C 1
ATOM 1078 O O . LYS A 1 127 ? 19.284 -10.335 -7.523 1.00 81.62 127 LYS A O 1
ATOM 1083 N N . TRP A 1 128 ? 20.927 -11.053 -6.174 1.00 82.31 128 TRP A N 1
ATOM 1084 C CA . TRP A 1 128 ? 20.198 -10.833 -4.921 1.00 82.31 128 TRP A CA 1
ATOM 1085 C C . TRP A 1 128 ? 19.901 -9.349 -4.672 1.00 82.31 128 TRP A C 1
ATOM 1087 O O . TRP A 1 128 ? 18.857 -9.010 -4.111 1.00 82.31 128 TRP A O 1
ATOM 1097 N N . ILE A 1 129 ? 20.785 -8.466 -5.143 1.00 79.50 129 ILE A N 1
ATOM 1098 C CA . ILE A 1 129 ? 20.673 -7.010 -4.990 1.00 79.50 129 ILE A CA 1
ATOM 1099 C C . ILE A 1 129 ? 20.226 -6.303 -6.274 1.00 79.50 129 ILE A C 1
ATOM 1101 O O . ILE A 1 129 ? 20.014 -5.092 -6.267 1.00 79.50 129 ILE A O 1
ATOM 1105 N N . GLN A 1 130 ? 20.079 -7.027 -7.388 1.00 80.12 130 GLN A N 1
ATOM 1106 C CA . GLN A 1 130 ? 19.685 -6.406 -8.647 1.00 80.12 130 GLN A CA 1
ATOM 1107 C C . GLN A 1 130 ? 18.228 -5.916 -8.593 1.00 80.12 130 GLN A C 1
ATOM 1109 O O . GLN A 1 130 ? 17.341 -6.659 -8.153 1.00 80.12 130 GLN A O 1
ATOM 1114 N N . PRO A 1 131 ? 17.959 -4.681 -9.061 1.00 82.69 131 PRO A N 1
ATOM 1115 C CA . PRO A 1 131 ? 16.598 -4.189 -9.173 1.00 82.69 131 PRO A CA 1
ATOM 1116 C C . PRO A 1 131 ? 15.812 -4.985 -10.212 1.00 82.69 131 PRO A C 1
ATOM 1118 O O . PRO A 1 131 ? 16.369 -5.434 -11.218 1.00 82.69 131 PRO A O 1
ATOM 1121 N N . VAL A 1 132 ? 14.509 -5.128 -9.980 1.00 87.69 132 VAL A N 1
ATOM 1122 C CA . VAL A 1 132 ? 13.597 -5.735 -10.954 1.00 87.69 132 VAL A CA 1
ATOM 1123 C C . VAL A 1 132 ? 13.460 -4.848 -12.195 1.00 87.69 132 VAL A C 1
ATOM 1125 O O . VAL A 1 132 ? 13.453 -3.619 -12.092 1.00 87.69 132 VAL A O 1
ATOM 1128 N N . THR A 1 133 ? 13.354 -5.482 -13.364 1.00 89.44 133 THR A N 1
ATOM 1129 C CA . THR A 1 133 ? 13.059 -4.803 -14.629 1.00 89.44 133 THR A CA 1
ATOM 1130 C C . THR A 1 133 ? 11.563 -4.837 -14.897 1.00 89.44 133 THR A C 1
ATOM 1132 O O . THR A 1 133 ? 10.954 -5.902 -14.821 1.00 89.44 133 THR A O 1
ATOM 1135 N N . VAL A 1 134 ? 10.982 -3.685 -15.224 1.00 92.31 134 VAL A N 1
ATOM 1136 C CA . VAL A 1 134 ? 9.555 -3.538 -15.522 1.00 92.31 134 VAL A CA 1
ATOM 1137 C C . VAL A 1 134 ? 9.332 -2.773 -16.823 1.00 92.31 134 VAL A C 1
ATOM 1139 O O . VAL A 1 134 ? 10.174 -1.982 -17.258 1.00 92.31 134 VAL A O 1
ATOM 1142 N N . ASP A 1 135 ? 8.181 -3.000 -17.449 1.00 93.31 135 ASP A N 1
ATOM 1143 C CA . ASP A 1 135 ? 7.717 -2.192 -18.574 1.00 93.31 135 ASP A CA 1
ATOM 1144 C C . ASP A 1 135 ? 6.964 -0.956 -18.065 1.00 93.31 135 ASP A C 1
ATOM 1146 O O . ASP A 1 135 ? 6.156 -1.051 -17.136 1.00 93.31 135 ASP A O 1
ATOM 1150 N N . ILE A 1 136 ? 7.247 0.216 -18.642 1.00 93.00 136 ILE A N 1
ATOM 1151 C CA . ILE A 1 136 ? 6.648 1.484 -18.201 1.00 93.00 136 ILE A CA 1
ATOM 1152 C C . ILE A 1 136 ? 5.134 1.473 -18.433 1.00 93.00 136 ILE A C 1
ATOM 1154 O O . ILE A 1 136 ? 4.379 1.811 -17.521 1.00 93.00 136 ILE A O 1
ATOM 1158 N N . ASP A 1 137 ? 4.685 1.087 -19.624 1.00 94.38 137 ASP A N 1
ATOM 1159 C CA . ASP A 1 137 ? 3.282 1.181 -20.031 1.00 94.38 137 ASP A CA 1
ATOM 1160 C C . ASP A 1 137 ? 2.429 0.112 -19.332 1.00 94.38 137 ASP A C 1
ATOM 1162 O O . ASP A 1 137 ? 1.325 0.394 -18.846 1.00 94.38 137 ASP A O 1
ATOM 1166 N N . GLU A 1 138 ? 2.975 -1.096 -19.168 1.00 95.00 138 GLU A N 1
ATOM 1167 C CA . GLU A 1 138 ? 2.342 -2.143 -18.367 1.00 95.00 138 GLU A CA 1
ATOM 1168 C C . GLU A 1 138 ? 2.210 -1.708 -16.900 1.00 95.00 138 GLU A C 1
ATOM 1170 O O . GLU A 1 138 ? 1.148 -1.857 -16.288 1.00 95.00 138 GLU A O 1
ATOM 1175 N N . THR A 1 139 ? 3.264 -1.120 -16.327 1.00 95.75 139 THR A N 1
ATOM 1176 C CA . THR A 1 139 ? 3.249 -0.673 -14.927 1.00 95.75 139 THR A CA 1
ATOM 1177 C C . THR A 1 139 ? 2.271 0.481 -14.718 1.00 95.75 139 THR A C 1
ATOM 1179 O O . THR A 1 139 ? 1.539 0.473 -13.728 1.00 95.75 139 THR A O 1
ATOM 1182 N N . ILE A 1 140 ? 2.179 1.432 -15.656 1.00 95.88 140 ILE A N 1
ATOM 1183 C CA . ILE A 1 140 ? 1.161 2.497 -15.633 1.00 95.88 140 ILE A CA 1
ATOM 1184 C C . ILE A 1 140 ? -0.246 1.894 -15.620 1.00 95.88 1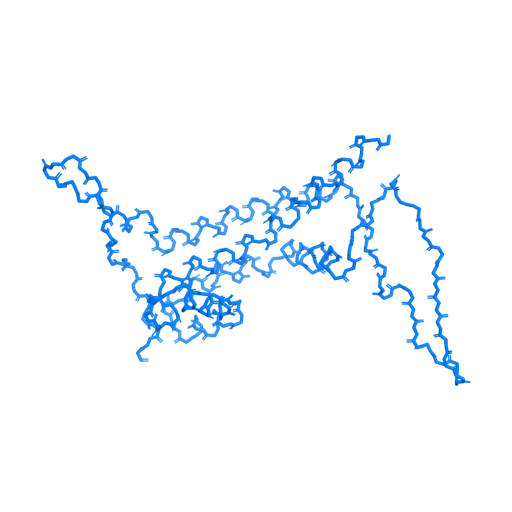40 ILE A C 1
ATOM 1186 O O . ILE A 1 140 ? -1.084 2.300 -14.815 1.00 95.88 140 ILE A O 1
ATOM 1190 N N . THR A 1 141 ? -0.499 0.887 -16.456 1.00 96.56 141 THR A N 1
ATOM 1191 C CA . THR A 1 141 ? -1.803 0.209 -16.514 1.00 96.56 141 THR A CA 1
ATOM 1192 C C . THR A 1 141 ? -2.143 -0.465 -15.182 1.00 96.56 141 THR A C 1
ATOM 1194 O O . THR A 1 141 ? -3.259 -0.324 -14.676 1.00 96.56 141 THR A O 1
ATOM 1197 N N . LYS A 1 142 ? -1.174 -1.145 -14.555 1.00 96.56 142 LYS A N 1
ATOM 1198 C CA . LYS A 1 142 ? -1.359 -1.731 -13.217 1.00 96.56 142 LYS A CA 1
ATOM 1199 C C . LYS A 1 142 ? -1.629 -0.654 -12.163 1.00 96.56 142 LYS A C 1
ATOM 1201 O O . LYS A 1 142 ? -2.540 -0.828 -11.355 1.00 96.56 142 LYS A O 1
ATOM 1206 N N . LEU A 1 143 ? -0.910 0.472 -12.194 1.00 96.81 143 LEU A N 1
ATOM 1207 C CA . LEU A 1 143 ? -1.150 1.590 -11.276 1.00 96.81 143 LEU A CA 1
ATOM 1208 C C . LEU A 1 143 ? -2.531 2.223 -11.456 1.00 96.81 143 LEU A C 1
ATOM 1210 O O . LEU A 1 143 ? -3.159 2.579 -10.465 1.00 96.81 143 LEU A O 1
ATOM 1214 N N . ALA A 1 144 ? -3.046 2.321 -12.681 1.00 97.06 144 ALA A N 1
ATOM 1215 C CA . ALA A 1 144 ? -4.403 2.813 -12.918 1.00 97.06 144 ALA A CA 1
ATOM 1216 C C . ALA A 1 144 ? -5.468 1.904 -12.274 1.00 97.06 144 ALA A C 1
ATOM 1218 O O . ALA A 1 144 ? -6.482 2.386 -11.766 1.00 97.06 144 ALA A O 1
ATOM 1219 N N . ASN A 1 145 ? -5.236 0.590 -12.239 1.00 96.56 145 ASN A N 1
ATOM 1220 C CA . ASN A 1 145 ? -6.111 -0.347 -11.530 1.00 96.56 145 ASN A CA 1
ATOM 1221 C C . ASN A 1 145 ? -5.956 -0.239 -10.008 1.00 96.56 145 ASN A C 1
ATOM 1223 O O . ASN A 1 145 ? -6.957 -0.225 -9.291 1.00 96.56 145 ASN A O 1
ATOM 1227 N N . ILE A 1 146 ? -4.722 -0.098 -9.521 1.00 97.75 146 ILE A N 1
ATOM 1228 C CA . ILE A 1 146 ? -4.425 0.166 -8.106 1.00 97.75 146 ILE A CA 1
ATOM 1229 C C . ILE A 1 146 ? -5.126 1.441 -7.639 1.00 97.75 146 ILE A C 1
ATOM 1231 O O . ILE A 1 146 ? -5.748 1.423 -6.586 1.00 97.75 146 ILE A O 1
ATOM 1235 N N . HIS A 1 147 ? -5.105 2.511 -8.435 1.00 97.88 147 HIS A N 1
ATOM 1236 C CA . HIS A 1 147 ? -5.790 3.764 -8.128 1.00 97.88 147 HIS A CA 1
ATOM 1237 C C . HIS A 1 147 ? -7.277 3.548 -7.834 1.00 97.88 147 HIS A C 1
ATOM 1239 O O . HIS A 1 147 ? -7.777 3.988 -6.803 1.00 97.88 147 HIS A O 1
ATOM 1245 N N . LYS A 1 148 ? -7.980 2.805 -8.697 1.00 97.31 148 LYS A N 1
ATOM 1246 C CA . LYS A 1 148 ? -9.403 2.489 -8.498 1.00 97.31 148 LYS A CA 1
ATOM 1247 C C . LYS A 1 148 ? -9.634 1.705 -7.204 1.00 97.31 148 LYS A C 1
ATOM 1249 O O . LYS A 1 148 ? -10.584 1.991 -6.479 1.00 97.31 148 LYS A O 1
ATOM 1254 N N . LYS A 1 149 ? -8.761 0.738 -6.897 1.00 97.31 149 LYS A N 1
ATOM 1255 C CA . LYS A 1 149 ? -8.834 -0.038 -5.648 1.00 97.31 149 LYS A CA 1
ATOM 1256 C C . LYS A 1 149 ? -8.552 0.822 -4.422 1.00 97.31 149 LYS A C 1
ATOM 1258 O O . LYS A 1 149 ? -9.254 0.680 -3.431 1.00 97.31 149 LYS A O 1
ATOM 1263 N N . ALA A 1 150 ? -7.574 1.718 -4.506 1.00 97.75 150 ALA A N 1
ATOM 1264 C CA . ALA A 1 150 ? -7.224 2.648 -3.443 1.00 97.75 150 ALA A CA 1
ATOM 1265 C C . ALA A 1 150 ? -8.375 3.619 -3.160 1.00 97.75 150 ALA A C 1
ATOM 1267 O O . ALA A 1 150 ? -8.748 3.779 -2.005 1.00 97.75 150 ALA A O 1
ATOM 1268 N N . LEU A 1 151 ? -8.999 4.191 -4.198 1.00 97.44 151 LEU A N 1
ATOM 1269 C CA . LEU A 1 151 ? -10.188 5.032 -4.037 1.00 97.44 151 LEU A CA 1
ATOM 1270 C C . LEU A 1 151 ? -11.327 4.276 -3.358 1.00 97.44 151 LEU A C 1
ATOM 1272 O O . LEU A 1 151 ? -11.913 4.782 -2.406 1.00 97.44 151 LEU A O 1
ATOM 1276 N N . LYS A 1 152 ? -11.622 3.053 -3.816 1.00 97.50 152 LYS A N 1
ATOM 1277 C CA . LYS A 1 152 ? -12.644 2.215 -3.184 1.00 97.50 152 LYS A CA 1
ATOM 1278 C C . LYS A 1 152 ? -12.307 1.944 -1.716 1.00 97.50 152 LYS A C 1
ATOM 1280 O O . LYS A 1 152 ? -13.156 2.155 -0.867 1.00 97.50 152 LYS A O 1
ATOM 1285 N N . PHE A 1 153 ? -11.078 1.531 -1.418 1.00 97.88 153 PHE A N 1
ATOM 1286 C CA . PHE A 1 153 ? -10.625 1.246 -0.057 1.00 97.88 153 PHE A CA 1
ATOM 1287 C C . PHE A 1 153 ? -10.751 2.460 0.870 1.00 97.88 153 PHE A C 1
ATOM 1289 O O . PHE A 1 153 ? -11.340 2.349 1.940 1.00 97.88 153 PHE A O 1
ATOM 1296 N N . VAL A 1 154 ? -10.253 3.623 0.446 1.00 96.62 154 VAL A N 1
ATOM 1297 C CA . VAL A 1 154 ? -10.331 4.859 1.235 1.00 96.62 154 VAL A CA 1
ATOM 1298 C C . VAL A 1 154 ? -11.787 5.273 1.454 1.00 96.62 154 VAL A C 1
ATOM 1300 O O . VAL A 1 154 ? -12.152 5.600 2.579 1.00 96.62 154 VAL A O 1
ATOM 1303 N N . ASN A 1 155 ? -12.633 5.201 0.422 1.00 95.12 155 ASN A N 1
ATOM 1304 C CA . ASN A 1 155 ? -14.058 5.509 0.549 1.00 95.12 155 ASN A CA 1
ATOM 1305 C C . ASN A 1 155 ? -14.779 4.531 1.485 1.00 95.12 155 ASN A C 1
ATOM 1307 O O . ASN A 1 155 ? -15.549 4.968 2.334 1.00 95.12 155 ASN A O 1
ATOM 1311 N N . ASP A 1 156 ? -14.513 3.228 1.370 1.00 95.75 156 ASP A N 1
ATOM 1312 C CA . ASP A 1 156 ? -15.097 2.204 2.240 1.00 95.75 156 ASP A CA 1
ATOM 1313 C C . ASP A 1 156 ? -14.711 2.463 3.711 1.00 95.75 156 ASP A C 1
ATOM 1315 O O . ASP A 1 156 ? -15.561 2.381 4.597 1.00 95.75 156 ASP A O 1
ATOM 1319 N N . VAL A 1 157 ? -13.460 2.861 3.977 1.00 94.75 157 VAL A N 1
ATOM 1320 C CA . VAL A 1 157 ? -12.989 3.238 5.322 1.00 94.75 157 VAL A CA 1
ATOM 1321 C C . VAL A 1 157 ? -13.642 4.530 5.821 1.00 94.75 157 VAL A C 1
ATOM 1323 O O . VAL A 1 157 ? -14.136 4.560 6.946 1.00 94.75 157 VAL A O 1
ATOM 1326 N N . ILE A 1 158 ? -13.670 5.587 5.006 1.00 90.75 158 ILE A N 1
ATOM 1327 C CA . ILE A 1 158 ? -14.289 6.880 5.348 1.00 90.75 158 ILE A CA 1
ATOM 1328 C C . ILE A 1 158 ? -15.770 6.704 5.690 1.00 90.75 158 ILE A C 1
ATOM 1330 O O . ILE A 1 158 ? -16.236 7.242 6.694 1.00 90.75 158 ILE A O 1
ATOM 1334 N N . ASN A 1 159 ? -16.485 5.910 4.892 1.00 90.50 159 ASN A N 1
ATOM 1335 C CA . ASN A 1 159 ? -17.891 5.593 5.116 1.00 90.50 159 ASN A CA 1
ATOM 1336 C C . ASN A 1 159 ? -18.081 4.741 6.374 1.00 90.50 159 ASN A C 1
ATOM 1338 O O . ASN A 1 159 ? -19.011 4.981 7.136 1.00 90.50 159 ASN A O 1
ATOM 1342 N N . TYR A 1 160 ? -17.199 3.767 6.624 1.00 89.69 160 TYR A N 1
ATOM 1343 C CA . TYR A 1 160 ? -17.263 2.947 7.835 1.00 89.69 160 TYR A CA 1
ATOM 1344 C C . TYR A 1 160 ? -17.075 3.781 9.108 1.00 89.69 160 TYR A C 1
ATOM 1346 O O . TYR A 1 160 ? -17.783 3.582 10.096 1.00 89.69 160 TYR A O 1
ATOM 1354 N N . ILE A 1 161 ? -16.102 4.694 9.079 1.00 87.38 161 ILE A N 1
ATOM 1355 C CA . ILE A 1 161 ? -15.792 5.617 10.174 1.00 87.38 161 ILE A CA 1
ATOM 1356 C C . ILE A 1 161 ? -16.909 6.654 10.350 1.00 87.38 161 ILE A C 1
ATOM 1358 O O . ILE A 1 161 ? -17.066 7.194 11.442 1.00 87.38 161 ILE A O 1
ATOM 1362 N N . ASP A 1 162 ? -17.700 6.895 9.304 1.00 83.56 162 ASP A N 1
ATOM 1363 C CA . ASP A 1 162 ? -18.667 7.985 9.220 1.00 83.56 162 ASP A CA 1
ATOM 1364 C C . ASP A 1 162 ? -17.990 9.363 9.324 1.00 83.56 162 ASP A C 1
ATOM 1366 O O . ASP A 1 162 ? -18.441 10.268 10.020 1.00 83.56 162 ASP A O 1
ATOM 1370 N N . PHE A 1 163 ? -16.835 9.501 8.662 1.00 69.06 163 PHE A N 1
ATOM 1371 C CA . PHE A 1 163 ? -15.903 10.620 8.853 1.00 69.06 163 PHE A CA 1
ATOM 1372 C C . PHE A 1 163 ? -16.534 11.997 8.609 1.00 69.06 163 PHE A C 1
ATOM 1374 O O . PHE A 1 163 ? -16.239 12.944 9.328 1.00 69.06 163 PHE A O 1
ATOM 1381 N N . PHE A 1 164 ? -17.405 12.131 7.606 1.00 64.19 164 PHE A N 1
ATOM 1382 C CA . PHE A 1 164 ? -18.005 13.427 7.271 1.00 64.19 164 PHE A CA 1
ATOM 1383 C C . PHE A 1 164 ? -19.091 13.866 8.255 1.00 64.19 164 PHE A C 1
ATOM 1385 O O . PHE A 1 164 ? -19.228 15.062 8.487 1.00 64.19 164 PHE A O 1
ATOM 1392 N N . ASN A 1 165 ? -19.801 12.925 8.880 1.00 65.75 165 ASN A N 1
ATOM 1393 C CA . ASN A 1 165 ? -20.813 13.237 9.892 1.00 65.75 165 ASN A CA 1
ATOM 1394 C C . ASN A 1 165 ? -20.200 13.479 11.286 1.00 65.75 165 ASN A C 1
ATOM 1396 O O . ASN A 1 165 ? -20.917 13.780 12.228 1.00 65.75 165 ASN A O 1
ATOM 1400 N N . GLN A 1 166 ? -18.875 13.372 11.437 1.00 60.44 166 GLN A N 1
ATOM 1401 C CA . GLN A 1 166 ? -18.174 13.718 12.686 1.00 60.44 166 GLN A CA 1
ATOM 1402 C C . GLN A 1 166 ? -17.928 15.215 12.856 1.00 60.44 166 GLN A C 1
ATOM 1404 O O . GLN A 1 166 ? -17.565 15.663 13.945 1.00 60.44 166 GLN A O 1
ATOM 1409 N N . PHE A 1 167 ? -18.079 15.976 11.776 1.00 57.09 167 PHE A N 1
ATOM 1410 C CA . PHE A 1 167 ? -17.991 17.423 11.794 1.00 57.09 167 PHE A CA 1
ATOM 1411 C C . PHE A 1 167 ? -19.413 17.976 11.817 1.00 57.09 167 PHE A C 1
ATOM 1413 O O . PHE A 1 167 ? -19.920 18.420 10.786 1.00 57.09 167 PHE A O 1
ATOM 1420 N N . ASP A 1 168 ? -20.071 17.947 12.979 1.00 53.66 168 ASP A N 1
ATOM 1421 C CA . ASP A 1 168 ? -21.257 18.781 13.133 1.00 53.66 168 ASP A CA 1
ATOM 1422 C C . ASP A 1 168 ? -20.819 20.243 13.022 1.00 53.66 168 ASP A C 1
ATOM 1424 O O . ASP A 1 168 ? -19.936 20.722 13.738 1.00 53.66 168 ASP A O 1
ATOM 1428 N N . GLN A 1 169 ? -21.436 20.970 12.096 1.00 48.47 169 GLN A N 1
ATOM 1429 C CA . GLN A 1 169 ? -21.407 22.422 12.133 1.00 48.47 169 GLN A CA 1
ATOM 1430 C C . GLN A 1 169 ? -22.388 22.864 13.218 1.00 48.47 169 GLN A C 1
ATOM 1432 O O . GLN A 1 169 ? -23.568 23.078 12.944 1.00 48.47 169 GLN A O 1
ATOM 1437 N N . GLU A 1 170 ? -21.919 23.018 14.456 1.00 43.88 170 GLU A N 1
ATOM 1438 C CA . GLU A 1 170 ? -22.614 23.907 15.384 1.00 43.88 170 GLU A CA 1
ATOM 1439 C C . GLU A 1 170 ? -22.475 25.331 14.831 1.00 43.88 170 GLU A C 1
ATOM 1441 O O . GLU A 1 170 ? -21.448 25.993 14.987 1.00 43.88 170 GLU A O 1
ATOM 1446 N N . ALA A 1 171 ? -23.505 25.792 14.120 1.00 41.12 171 ALA A N 1
ATOM 1447 C CA . ALA A 1 171 ? -23.670 27.202 13.811 1.00 41.12 171 ALA A CA 1
ATOM 1448 C C . ALA A 1 171 ? -23.892 27.947 15.136 1.00 41.12 171 ALA A C 1
ATOM 1450 O O . ALA A 1 171 ? -25.009 28.017 15.644 1.00 41.12 171 ALA A O 1
ATOM 1451 N N . LEU A 1 172 ? -22.813 28.459 15.725 1.00 47.69 172 LEU A N 1
ATOM 1452 C CA . LEU A 1 172 ? -22.898 29.453 16.789 1.00 47.69 172 LEU A CA 1
ATOM 1453 C C . LEU A 1 172 ? -23.326 30.789 16.164 1.00 47.69 172 LEU A C 1
ATOM 1455 O O . LEU A 1 172 ? -22.876 31.135 15.073 1.00 47.69 172 LEU A O 1
ATOM 1459 N N . GLU A 1 173 ? -24.191 31.528 16.862 1.00 47.25 173 GLU A N 1
ATOM 1460 C CA . GLU A 1 173 ? -24.854 32.769 16.415 1.00 47.25 173 GLU A CA 1
ATOM 1461 C C . GLU A 1 173 ? -23.915 33.937 16.029 1.00 47.25 173 GLU A C 1
ATOM 1463 O O . GLU A 1 173 ? -24.400 34.988 15.628 1.00 47.25 173 GLU A O 1
ATOM 1468 N N . ASP A 1 174 ? -22.594 33.761 16.055 1.00 50.22 174 ASP A N 1
ATOM 1469 C CA . ASP A 1 174 ? -21.599 34.780 15.705 1.00 50.22 174 ASP A CA 1
ATOM 1470 C C . ASP A 1 1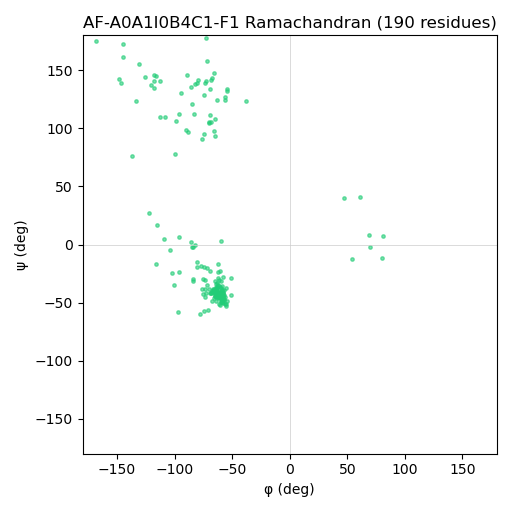74 ? -20.475 34.173 14.847 1.00 50.22 174 ASP A C 1
ATOM 1472 O O . ASP A 1 174 ? -19.394 33.901 15.351 1.00 50.22 174 ASP A O 1
ATOM 1476 N N . GLY A 1 175 ? -20.739 33.923 13.557 1.00 50.06 175 GLY A N 1
ATOM 1477 C CA . GLY A 1 175 ? -19.788 33.971 12.421 1.00 50.06 175 GLY A CA 1
ATOM 1478 C C . GLY A 1 175 ? -18.463 33.174 12.409 1.00 50.06 175 GLY A C 1
ATOM 1479 O O . GLY A 1 175 ? -17.865 33.064 11.340 1.00 50.06 175 GLY A O 1
ATOM 1480 N N . ASP A 1 176 ? -18.003 32.599 13.516 1.00 45.31 176 ASP A N 1
ATOM 1481 C CA . ASP A 1 176 ? -16.716 31.923 13.664 1.00 45.31 176 ASP A CA 1
ATOM 1482 C C . ASP A 1 176 ? -16.926 30.409 13.781 1.00 45.31 176 ASP A C 1
ATOM 1484 O O . ASP A 1 176 ? -17.402 29.880 14.788 1.00 45.31 176 A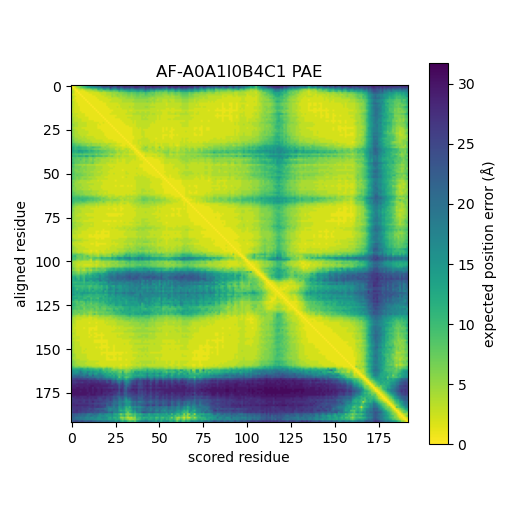SP A O 1
ATOM 1488 N N . LEU A 1 177 ? -16.524 29.684 12.734 1.00 45.66 177 LEU A N 1
ATOM 1489 C CA . LEU A 1 177 ? -16.518 28.223 12.717 1.00 45.66 177 LEU A CA 1
ATOM 1490 C C . LEU A 1 177 ? -15.425 27.692 13.658 1.00 45.66 177 LEU A C 1
ATOM 1492 O O . LEU A 1 177 ? -14.244 27.673 13.306 1.00 45.66 177 LEU A O 1
ATOM 1496 N N . LYS A 1 178 ? -15.811 27.191 14.835 1.00 42.72 178 LYS A N 1
ATOM 1497 C CA . LYS A 1 178 ? -14.983 26.245 15.596 1.00 42.72 178 LYS A CA 1
ATOM 1498 C C . LYS A 1 178 ? -15.461 24.828 15.289 1.00 42.72 178 LYS A C 1
ATOM 1500 O O . LYS A 1 178 ? -16.564 24.491 15.700 1.00 42.72 178 LYS A O 1
ATOM 1505 N N . PRO A 1 179 ? -14.666 23.984 14.608 1.00 45.09 179 PRO A N 1
ATOM 1506 C CA . PRO A 1 179 ? -15.016 22.578 14.475 1.00 45.09 179 PRO A CA 1
ATOM 1507 C C . PRO A 1 179 ? -14.986 21.929 15.864 1.00 45.09 179 PRO A C 1
ATOM 1509 O O . PRO A 1 179 ? -13.920 21.744 16.457 1.00 45.09 179 PRO A O 1
ATOM 1512 N N . THR A 1 180 ? -16.157 21.618 16.409 1.00 44.72 180 THR A N 1
ATOM 1513 C CA . THR A 1 180 ? -16.312 20.733 17.560 1.00 44.72 180 THR A CA 1
ATOM 1514 C C . THR A 1 180 ? -16.342 19.299 17.035 1.00 44.72 180 THR A C 1
ATOM 1516 O O . THR A 1 180 ? -17.149 18.948 16.185 1.00 44.72 180 THR A O 1
ATOM 1519 N N . PHE A 1 181 ? -15.404 18.461 17.488 1.00 46.28 181 PHE A N 1
ATOM 1520 C CA . PHE A 1 181 ? -15.406 17.039 17.141 1.00 46.28 181 PHE A CA 1
ATOM 1521 C C . PHE A 1 181 ? -16.577 16.360 17.853 1.00 46.28 181 PHE A C 1
ATOM 1523 O O . PHE A 1 181 ? -16.512 16.128 19.068 1.00 46.28 181 PHE A O 1
ATOM 1530 N N . THR A 1 182 ? -17.639 16.026 17.123 1.00 46.00 182 THR A N 1
ATOM 1531 C CA . THR A 1 182 ? -18.701 15.188 17.674 1.00 46.00 182 THR A CA 1
ATOM 1532 C C . THR A 1 182 ? -18.196 13.751 17.779 1.00 46.00 182 THR A C 1
ATOM 1534 O O . THR A 1 182 ? -17.463 13.230 16.941 1.00 46.00 182 THR A O 1
ATOM 1537 N N . LYS A 1 183 ? -18.548 13.099 18.883 1.00 51.84 183 LYS A N 1
ATOM 1538 C CA . LYS A 1 183 ? -18.130 11.736 19.234 1.00 51.84 183 LYS A CA 1
ATOM 1539 C C . LYS A 1 183 ? -18.520 10.750 18.118 1.00 51.84 183 LYS A C 1
ATOM 1541 O O . LYS A 1 183 ? -19.698 10.675 17.793 1.00 51.84 183 LYS A O 1
ATOM 1546 N N . PHE A 1 184 ? -17.566 9.954 17.617 1.00 53.44 184 PHE A N 1
ATOM 1547 C CA . PHE A 1 184 ? -17.771 8.911 16.592 1.00 53.44 184 PHE A CA 1
ATOM 1548 C C . PHE A 1 184 ? -19.099 8.143 16.759 1.00 53.44 184 PHE A C 1
ATOM 1550 O O . PHE A 1 184 ? -19.333 7.538 17.813 1.00 53.44 184 PHE A O 1
ATOM 1557 N N . HIS A 1 185 ? -19.946 8.134 15.717 1.00 47.94 185 HIS A N 1
ATOM 1558 C CA . HIS A 1 185 ? -21.255 7.462 15.720 1.00 47.94 185 HIS A CA 1
ATOM 1559 C C . HIS A 1 185 ? -21.146 5.941 15.938 1.00 47.94 185 HIS A C 1
ATOM 1561 O O . HIS A 1 185 ? -21.958 5.358 16.660 1.00 47.94 185 HIS A O 1
ATOM 1567 N N . LYS A 1 186 ? -20.099 5.296 15.400 1.00 57.28 186 LYS A N 1
ATOM 1568 C CA . LYS A 1 186 ? -19.687 3.928 15.762 1.00 57.28 186 LYS A CA 1
ATOM 1569 C C . LYS A 1 186 ? -18.526 3.995 16.755 1.00 57.28 186 LYS A C 1
ATOM 1571 O O . LYS A 1 186 ? -17.393 4.269 16.376 1.00 57.28 186 LYS A O 1
ATOM 1576 N N . LYS A 1 187 ? -18.772 3.696 18.033 1.00 58.72 187 LYS A N 1
ATOM 1577 C CA . LYS A 1 187 ? -17.686 3.520 19.010 1.00 58.72 187 LYS A CA 1
ATOM 1578 C C . LYS A 1 187 ? -17.198 2.084 19.024 1.00 58.72 187 LYS A C 1
ATOM 1580 O O . LYS A 1 187 ? -17.729 1.262 19.766 1.00 58.72 187 LYS A O 1
ATOM 1585 N N . LEU A 1 188 ? -16.125 1.815 18.291 1.00 65.69 188 LEU A N 1
ATOM 1586 C CA . LEU A 1 188 ? -15.325 0.630 18.561 1.00 65.69 188 LEU A CA 1
ATOM 1587 C C . LEU A 1 188 ? -14.625 0.823 19.908 1.00 65.69 188 LEU A C 1
ATOM 1589 O O . LEU A 1 188 ? -13.692 1.608 20.034 1.00 65.69 188 LEU A O 1
ATOM 1593 N N . ASN A 1 189 ? -15.110 0.139 20.943 1.00 63.88 189 ASN A N 1
ATOM 1594 C CA . ASN A 1 189 ? -14.505 0.230 22.265 1.00 63.88 189 ASN A CA 1
ATOM 1595 C C . ASN A 1 189 ? -13.427 -0.850 22.418 1.00 63.88 189 ASN A C 1
ATOM 1597 O O . ASN A 1 189 ? -13.734 -2.013 22.675 1.00 63.88 189 ASN A O 1
ATOM 1601 N N . PHE A 1 190 ? -12.167 -0.463 22.226 1.00 67.38 190 PHE A N 1
ATOM 1602 C CA . PHE A 1 190 ? -11.019 -1.376 22.262 1.00 67.38 190 PHE A CA 1
ATOM 1603 C C . PHE A 1 190 ? -10.468 -1.654 23.673 1.00 67.38 190 PHE A C 1
ATOM 1605 O O . PHE A 1 190 ? -9.546 -2.458 23.808 1.00 67.38 190 PHE A O 1
ATOM 1612 N N . TYR A 1 191 ? -11.034 -1.026 24.711 1.00 65.44 191 TYR A N 1
ATOM 1613 C CA . TYR A 1 191 ? -10.532 -1.065 26.093 1.00 65.44 191 TYR A CA 1
ATOM 1614 C C . TYR A 1 191 ? -11.548 -1.604 27.114 1.00 65.44 191 TYR A C 1
ATOM 1616 O O . TYR A 1 191 ? -11.496 -1.230 28.284 1.00 65.44 191 TYR A O 1
ATOM 1624 N N . LYS A 1 192 ? -12.484 -2.458 26.680 1.00 51.44 192 LYS A N 1
ATOM 1625 C CA . LYS A 1 192 ? -13.355 -3.214 27.595 1.00 51.44 192 LYS A CA 1
ATOM 1626 C C . LYS A 1 192 ? -12.666 -4.461 28.138 1.00 51.44 192 LYS A C 1
ATOM 1628 O O . LYS A 1 192 ? -11.931 -5.108 27.359 1.00 51.44 192 LYS A O 1
#

Nearest PDB structures (foldseek):
  1wlx-assembly1_A  TM=3.317E-01  e=2.471E+00  Homo sapiens
  4tx5-assembly1_B  TM=3.183E-01  e=4.910E+00  Homo sapiens
  4uos-assembly1_A  TM=2.072E-01  e=3.053E+00  synthetic construct
  6jx6-assembly1_D  TM=2.730E-01  e=9.757E+00  Homo sapiens
  5oen-assembly1_B  TM=2.116E-01  e=6.741E+00  Mus musculus

Secondary structure (DSSP, 8-state):
-HHHHHHHHHHHHHHHHHHHHHHHHHHHHHHHTTTT-S---SHHHHHHHHHH-SHHHHHHHHHH-GGGHHHHHHHHHHHTSHHHHIIIIIIIHHHHHSS--EETTTSPPPPP-EEE-TTS-EEEEGGGTPPPEE-HHHHHHHHHHHHHHHHHHHHHHHHHHTGGGGEE----SSS----EE---SS---TT-

Radius of gyration: 22.33 Å; Cα contacts (8 Å, |Δi|>4): 177; chains: 1; bounding box: 62×60×52 Å

Foldseek 3Di:
DVVVVVLQVVLLVLLVVLLCLLLVLLVCVCVLQVVLVDDDDDPVSVVVSSVCRDPVNSVVLLVVFPVSVQVNCLSCVLCVPPLNCCSVVQRNCLCVQLVHAAEPPPDDDDDKDWDADPVRHTPDTCVVSDHYYDYSVVSVVSSVVSVVSSVVSSVSSCVVQVVVVQFDQPPDPDDDTDRDGHRGPDRRDSPD

Organism: NCBI:txid237682